Protein AF-A0A7S0ZZG8-F1 (afdb_monomer)

pLDDT: mean 78.18, std 23.71, range [22.33, 98.69]

Radius of gyration: 22.14 Å; Cα contacts (8 Å, |Δi|>4): 553; chains: 1; bounding box: 70×42×64 Å

Solvent-accessible surface area (backbone atoms only — not comparable to full-atom values): 20070 Å² total; per-residue (Å²): 138,86,83,85,79,76,79,73,91,63,86,62,62,87,55,58,57,82,65,86,84,80,86,88,84,88,90,87,83,89,90,81,90,87,85,89,74,88,67,80,84,85,92,72,82,71,70,77,81,80,65,93,84,61,83,67,41,33,93,80,72,37,62,54,62,94,63,94,70,76,79,48,23,15,37,28,42,23,37,81,90,39,49,40,43,72,78,33,48,49,72,99,46,70,78,84,46,54,70,59,52,54,52,50,25,53,54,48,27,71,35,46,71,44,45,26,50,23,46,18,44,58,77,56,60,59,64,53,84,81,67,68,82,63,38,81,78,56,72,94,66,77,78,85,83,76,53,61,88,53,79,63,54,67,36,72,39,39,37,35,74,46,77,48,77,50,74,32,48,50,71,34,71,51,64,54,62,42,21,32,62,57,55,41,72,58,36,48,40,24,39,35,41,34,26,74,37,48,41,89,44,52,45,71,38,29,42,33,37,28,27,63,41,36,44,58,57,43,25,52,53,69,73,70,49,64,94,82,63,58,71,71,57,51,51,41,60,76,59,48,47,46,80,73,50,71,46,81,64,53,52,35,35,39,43,51,43,34,39,68,46,31,29,25,40,38,62,25,35,22,77,38,92,54,74,38,45,36,31,36,43,35,40,35,35,30,38,78,90,60,87,71,78,25,32,76,78,45,76,88,57,83,82,62,54,53,71,68,58,51,51,52,54,49,52,54,52,52,52,50,53,59,52,58,38,70,77,41,91,47,88,70,51,42,62,53,87,128

Foldseek 3Di:
DDDDDDDDLCPAVVFKDFPPDDDDDDDDDDDDDDDDDAFDDDDQPQDPDDDPPDDQFFLLLHGADRDSDEQFFFKWAQAQVQQIAGPFDAAPDDPVPVVVRVVVSVLVSVCQQQVQVLLLVSVQFAFDNPDPVVLVVDDLDDDDRDRDRDHCHRAMFTKHKDKDKDKAFAFGKDKWFFAFEDGRLNQFWKKKKAWQDWDPLKPAFKKWWKAAHTSSRCSNLVVPDDPDDDPVSVVCVQLRIDGSGIGDHHHRIMGMHTRRITIITGMITRNDNGIIMIIMMMMTTHDSVDDDRHSVNDPHCPSNDDPVVVVVVLVVVVVVQVVVCVVPSNVRYGYDRD

Organism: Noctiluca scintillans (NCBI:txid2966)

Mean predicted aligned error: 11.61 Å

Structure (mmCIF, N/CA/C/O backbone):
data_AF-A0A7S0ZZG8-F1
#
_entry.id   AF-A0A7S0ZZG8-F1
#
loop_
_atom_site.group_PDB
_atom_site.id
_atom_site.type_symbol
_atom_site.label_atom_id
_atom_site.label_alt_id
_atom_site.label_comp_id
_atom_site.label_asym_id
_atom_site.label_entity_id
_atom_site.label_seq_id
_atom_site.pdbx_PDB_ins_code
_atom_site.Cartn_x
_atom_site.Cartn_y
_atom_site.Cartn_z
_atom_site.occupancy
_atom_site.B_iso_or_equiv
_atom_site.auth_seq_id
_atom_site.auth_comp_id
_atom_site.auth_asym_id
_atom_site.auth_atom_id
_atom_site.pdbx_PDB_model_num
ATOM 1 N N . GLY A 1 1 ? 39.647 13.820 -16.553 1.00 32.53 1 GLY A N 1
ATOM 2 C CA . GLY A 1 1 ? 39.234 14.983 -15.752 1.00 32.53 1 GLY A CA 1
ATOM 3 C C . GLY A 1 1 ? 37.960 15.548 -16.334 1.00 32.53 1 GLY A C 1
ATOM 4 O O . GLY A 1 1 ? 37.851 15.568 -17.548 1.00 32.53 1 GLY A O 1
ATOM 5 N N . VAL A 1 2 ? 37.073 16.009 -15.447 1.00 26.20 2 VAL A N 1
ATOM 6 C CA . VAL A 1 2 ? 35.834 16.783 -15.678 1.00 26.20 2 VAL A CA 1
ATOM 7 C C . VAL A 1 2 ? 34.570 15.992 -16.082 1.00 26.20 2 VAL A C 1
ATOM 9 O O . VAL A 1 2 ? 34.266 15.816 -17.251 1.00 26.20 2 VAL A O 1
ATOM 12 N N . GLY A 1 3 ? 33.797 15.594 -15.059 1.00 27.00 3 GLY A N 1
ATOM 13 C CA . GLY A 1 3 ? 32.407 16.057 -14.924 1.00 27.00 3 GLY A CA 1
ATOM 14 C C . GLY A 1 3 ? 31.271 15.266 -15.582 1.00 27.00 3 GLY A C 1
ATOM 15 O O . GLY A 1 3 ? 30.550 15.835 -16.388 1.00 27.00 3 GLY A O 1
ATOM 16 N N . CYS A 1 4 ? 31.009 14.026 -15.155 1.00 25.39 4 CYS A N 1
ATOM 17 C CA . CYS A 1 4 ? 29.662 13.449 -15.261 1.00 25.39 4 CYS A CA 1
ATOM 18 C C . CYS A 1 4 ? 28.952 13.661 -13.916 1.00 25.39 4 CYS A C 1
ATOM 20 O O . CYS A 1 4 ? 29.202 12.947 -12.940 1.00 25.39 4 CYS A O 1
ATOM 22 N N . SER A 1 5 ? 28.137 14.711 -13.828 1.00 25.55 5 SER A N 1
ATOM 23 C CA . SER A 1 5 ? 27.285 14.980 -12.674 1.00 25.55 5 SER A CA 1
ATOM 24 C C . SER A 1 5 ? 26.176 13.929 -12.621 1.00 25.55 5 SER A C 1
ATOM 26 O O . SER A 1 5 ? 25.175 14.009 -13.330 1.00 25.55 5 SER A O 1
ATOM 28 N N . ARG A 1 6 ? 26.354 12.922 -11.759 1.00 29.14 6 ARG A N 1
ATOM 29 C CA . ARG A 1 6 ? 25.261 12.047 -11.321 1.00 29.14 6 ARG A CA 1
ATOM 30 C C . ARG A 1 6 ? 24.159 12.937 -10.748 1.00 29.14 6 ARG A C 1
ATOM 32 O O . ARG A 1 6 ? 24.343 13.532 -9.688 1.00 29.14 6 ARG A O 1
ATOM 39 N N . LYS A 1 7 ? 23.042 13.055 -11.467 1.00 30.25 7 LYS A N 1
ATOM 40 C CA . LYS A 1 7 ? 21.828 13.680 -10.942 1.00 30.25 7 LYS A CA 1
ATOM 41 C C . LYS A 1 7 ? 21.375 12.872 -9.715 1.00 30.25 7 LYS A C 1
ATOM 43 O O . LYS A 1 7 ? 21.388 11.644 -9.719 1.00 30.25 7 LYS A O 1
ATOM 48 N N . ASN A 1 8 ? 21.113 13.610 -8.647 1.00 29.38 8 ASN A N 1
ATOM 49 C CA . ASN A 1 8 ? 20.920 13.180 -7.265 1.00 29.38 8 ASN A CA 1
ATOM 50 C C . ASN A 1 8 ? 19.770 12.151 -7.093 1.00 29.38 8 ASN A C 1
ATOM 52 O O . ASN A 1 8 ? 18.755 12.280 -7.772 1.00 29.38 8 ASN A O 1
ATOM 56 N N . PRO A 1 9 ? 19.843 11.201 -6.139 1.00 30.41 9 PRO A N 1
ATOM 57 C CA . PRO A 1 9 ? 18.773 10.240 -5.826 1.00 30.41 9 PRO A CA 1
ATOM 58 C C . PRO A 1 9 ? 17.621 10.814 -4.961 1.00 30.41 9 PRO A C 1
ATOM 60 O O . PRO A 1 9 ? 16.985 10.088 -4.200 1.00 30.41 9 PRO A O 1
ATOM 63 N N . GLU A 1 10 ? 17.316 12.110 -5.060 1.00 29.59 10 GLU A N 1
ATOM 64 C CA . GLU A 1 10 ? 16.379 12.802 -4.149 1.00 29.59 10 GLU A CA 1
ATOM 65 C C . GLU A 1 10 ? 14.912 12.848 -4.614 1.00 29.59 10 GLU A C 1
ATOM 67 O O . GLU A 1 10 ? 14.083 13.478 -3.964 1.00 29.59 10 GLU A O 1
ATOM 72 N N . HIS A 1 11 ? 14.528 12.110 -5.659 1.00 35.97 11 HIS A N 1
ATOM 73 C CA . HIS A 1 11 ? 13.139 12.108 -6.150 1.00 35.97 11 HIS A CA 1
ATOM 74 C C . HIS A 1 11 ? 12.123 11.415 -5.212 1.00 35.97 11 HIS A C 1
ATOM 76 O O . HIS A 1 11 ? 10.929 11.424 -5.487 1.00 35.97 11 HIS A O 1
ATOM 82 N N . PHE A 1 12 ? 12.563 10.828 -4.090 1.00 35.69 12 PHE A N 1
ATOM 83 C CA . PHE A 1 12 ? 11.679 10.184 -3.104 1.00 35.69 12 PHE A CA 1
ATOM 84 C C . PHE A 1 12 ? 11.364 11.041 -1.868 1.00 35.69 12 PHE A C 1
ATOM 86 O O . PHE A 1 12 ? 10.490 10.672 -1.080 1.00 35.69 12 PHE A O 1
ATOM 93 N N . ALA A 1 13 ? 12.047 12.175 -1.679 1.00 32.97 13 ALA A N 1
ATOM 94 C CA . ALA A 1 13 ? 11.822 13.040 -0.520 1.00 32.97 13 ALA A CA 1
ATOM 95 C C . ALA A 1 13 ? 10.467 13.774 -0.578 1.00 32.97 13 ALA A C 1
ATOM 97 O O . ALA A 1 13 ? 9.896 14.069 0.470 1.00 32.97 13 ALA A O 1
ATOM 98 N N . GLU A 1 14 ? 9.901 13.979 -1.772 1.00 31.89 14 GLU A N 1
ATOM 99 C CA . GLU A 1 14 ? 8.588 14.622 -1.961 1.00 31.89 14 GLU A CA 1
ATOM 100 C C . GLU A 1 14 ? 7.395 13.774 -1.469 1.00 31.89 14 GLU A C 1
ATOM 102 O O . GLU A 1 14 ? 6.290 14.290 -1.312 1.00 31.89 14 GLU A O 1
ATOM 107 N N . TYR A 1 15 ? 7.604 12.492 -1.144 1.00 37.00 15 TYR A N 1
ATOM 108 C CA . TYR A 1 15 ? 6.540 11.578 -0.699 1.00 37.00 15 TYR A CA 1
ATOM 109 C C . TYR A 1 15 ? 6.491 11.345 0.815 1.00 37.00 15 TYR A C 1
ATOM 111 O O . TYR A 1 15 ? 5.654 10.578 1.293 1.00 37.00 15 TYR A O 1
ATOM 119 N N . ALA A 1 16 ? 7.389 11.960 1.585 1.00 31.53 16 ALA A N 1
ATOM 120 C CA . ALA A 1 16 ? 7.558 11.660 3.002 1.00 31.53 16 ALA A CA 1
ATOM 121 C C . ALA A 1 16 ? 7.342 12.906 3.873 1.00 31.53 16 ALA A C 1
ATOM 123 O O . ALA A 1 16 ? 8.261 13.689 4.097 1.00 31.53 16 ALA A O 1
ATOM 124 N N . HIS A 1 17 ? 6.143 13.043 4.448 1.00 32.94 17 HIS A N 1
ATOM 125 C CA . HIS A 1 17 ? 5.848 14.080 5.442 1.00 32.94 17 HIS A CA 1
ATOM 126 C C . HIS A 1 17 ? 5.834 13.534 6.886 1.00 32.94 17 HIS A C 1
ATOM 128 O O . HIS A 1 17 ? 5.338 12.427 7.124 1.00 32.94 17 HIS A O 1
ATOM 134 N N . PRO A 1 18 ? 6.353 14.291 7.875 1.00 28.11 18 PRO A N 1
ATOM 135 C CA . PRO A 1 18 ? 6.286 13.923 9.287 1.00 28.11 18 PRO A CA 1
ATOM 136 C C . PRO A 1 18 ? 4.915 14.250 9.907 1.00 28.11 18 PRO A C 1
ATOM 138 O O . PRO A 1 18 ? 4.484 15.402 9.926 1.00 28.11 18 PRO A O 1
ATOM 141 N N . LEU A 1 19 ? 4.249 13.245 10.487 1.00 32.78 19 LEU A N 1
ATOM 142 C CA . LEU A 1 19 ? 3.018 13.411 11.271 1.00 32.78 19 LEU A CA 1
ATOM 143 C C . LEU A 1 19 ? 3.331 13.823 12.719 1.00 32.78 19 LEU A C 1
ATOM 145 O O . LEU A 1 19 ? 3.296 13.008 13.639 1.00 32.78 19 LEU A O 1
ATOM 149 N N . ALA A 1 20 ? 3.624 15.101 12.948 1.00 28.00 20 ALA A N 1
ATOM 150 C CA . ALA A 1 20 ? 3.728 15.657 14.295 1.00 28.00 20 ALA A CA 1
ATOM 151 C C . ALA A 1 20 ? 2.476 16.485 14.615 1.00 28.00 20 ALA A C 1
ATOM 153 O O . ALA A 1 20 ? 2.465 17.679 14.329 1.00 28.00 20 ALA A O 1
ATOM 154 N N . LYS A 1 21 ? 1.431 15.840 15.168 1.00 28.77 21 LYS A N 1
ATOM 155 C CA . LYS A 1 21 ? 0.367 16.413 16.038 1.00 28.77 21 LYS A CA 1
ATOM 156 C C . LYS A 1 21 ? -0.820 15.442 16.176 1.00 28.77 21 LYS A C 1
ATOM 158 O O . LYS A 1 21 ? -1.868 15.659 15.585 1.00 28.77 21 LYS A O 1
ATOM 163 N N . LEU A 1 22 ? -0.703 14.408 17.008 1.00 31.08 22 LEU A N 1
ATOM 164 C CA . LEU A 1 22 ? -1.885 13.723 17.551 1.00 31.08 22 LEU A CA 1
ATOM 165 C C . LEU A 1 22 ? -1.672 13.476 19.048 1.00 31.08 22 LEU A C 1
ATOM 167 O O . LEU A 1 22 ? -0.791 12.723 19.455 1.00 31.08 22 LEU A O 1
ATOM 171 N N . ARG A 1 23 ? -2.448 14.200 19.864 1.00 28.59 23 ARG A N 1
ATOM 172 C CA . ARG A 1 23 ? -2.508 14.054 21.323 1.00 28.59 23 ARG A CA 1
ATOM 173 C C . ARG A 1 23 ? -3.280 12.780 21.673 1.00 28.59 23 ARG A C 1
ATOM 175 O O . ARG A 1 23 ? -4.321 12.494 21.093 1.00 28.59 23 ARG A O 1
ATOM 182 N N . THR A 1 24 ? -2.745 12.047 22.639 1.00 30.09 24 THR A N 1
ATOM 183 C CA . THR A 1 24 ? -3.269 10.816 23.241 1.00 30.09 24 THR A CA 1
ATOM 184 C C . THR A 1 24 ? -4.595 11.032 23.974 1.00 30.09 24 THR A C 1
ATOM 186 O O . THR A 1 24 ? -4.723 12.021 24.696 1.00 30.09 24 THR A O 1
ATOM 189 N N . LEU A 1 25 ? -5.520 10.068 23.892 1.00 26.50 25 LEU A N 1
ATOM 190 C CA . LEU A 1 25 ? -6.669 9.959 24.802 1.00 26.50 25 LEU A CA 1
ATOM 191 C C . LEU A 1 25 ? -6.866 8.512 25.309 1.00 26.50 25 LEU A C 1
ATOM 193 O O . LEU A 1 25 ? -6.406 7.578 24.647 1.00 26.50 25 LEU A O 1
ATOM 197 N N . PRO A 1 26 ? -7.467 8.337 26.507 1.00 24.92 26 PRO A N 1
ATOM 198 C CA . PRO A 1 26 ? -7.265 7.176 27.373 1.00 24.92 26 PRO A CA 1
ATOM 199 C C . PRO A 1 26 ? -8.359 6.097 27.273 1.00 24.92 26 PRO A C 1
ATOM 201 O O . PRO A 1 26 ? -9.407 6.291 26.666 1.00 24.92 26 PRO A O 1
ATOM 204 N N . ALA A 1 27 ? -8.060 4.945 27.881 1.00 27.77 27 ALA A N 1
ATOM 205 C CA . ALA A 1 27 ? -8.776 3.673 27.798 1.00 27.77 27 ALA A CA 1
ATOM 206 C C . ALA A 1 27 ? -9.866 3.456 28.874 1.00 27.77 27 ALA A C 1
ATOM 208 O O . ALA A 1 27 ? -9.784 4.007 29.969 1.00 27.77 27 ALA A O 1
ATOM 209 N N . GLY A 1 28 ? -10.802 2.543 28.571 1.00 24.67 28 GLY A N 1
ATOM 210 C CA . GLY A 1 28 ? -11.802 1.938 29.477 1.00 24.67 28 GLY A CA 1
ATOM 211 C C . GLY A 1 28 ? -13.219 2.079 28.902 1.00 24.67 28 GLY A C 1
ATOM 212 O O . GLY A 1 28 ? -13.536 3.133 28.375 1.00 24.67 28 GLY A O 1
ATOM 213 N N . HIS A 1 29 ? -14.140 1.111 28.906 1.00 24.34 29 HIS A N 1
ATOM 214 C CA . HIS A 1 29 ? -14.311 -0.149 29.642 1.00 24.34 29 HIS A CA 1
ATOM 215 C C . HIS A 1 29 ? -15.327 -1.055 28.867 1.00 24.34 29 HIS A C 1
ATOM 217 O O . HIS A 1 29 ? -15.890 -0.601 27.871 1.00 24.34 29 HIS A O 1
ATOM 223 N N . PRO A 1 30 ? -15.547 -2.330 29.263 1.00 29.73 30 PRO A N 1
ATOM 224 C CA . PRO A 1 30 ? -16.221 -3.369 28.470 1.00 29.73 30 PRO A CA 1
ATOM 225 C C . PRO A 1 30 ? -17.733 -3.412 28.722 1.00 29.73 30 PRO A C 1
ATOM 227 O O . PRO A 1 30 ? -18.153 -2.958 29.774 1.00 29.73 30 PRO A O 1
ATOM 230 N N . HIS A 1 31 ? -18.524 -4.040 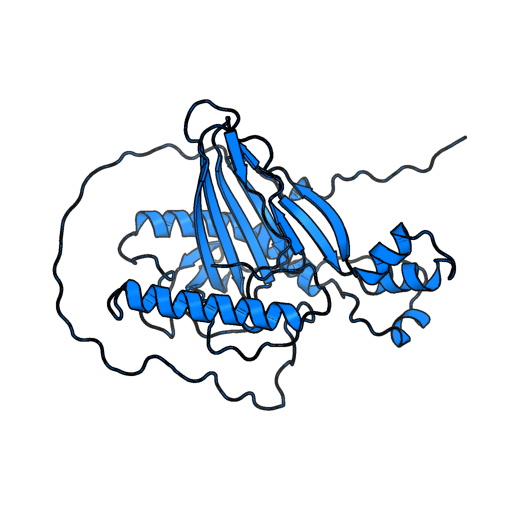27.840 1.00 24.98 31 HIS A N 1
ATOM 231 C CA . HIS A 1 31 ? -19.662 -4.899 28.222 1.00 24.98 31 HIS A CA 1
ATOM 232 C C . HIS A 1 31 ? -20.195 -5.723 27.029 1.00 24.98 31 HIS A C 1
ATOM 234 O O . HIS A 1 31 ? -19.705 -5.614 25.912 1.00 24.98 31 HIS A O 1
ATOM 240 N N . ARG A 1 32 ? -21.097 -6.660 27.337 1.00 22.33 32 ARG A N 1
ATOM 241 C CA . ARG A 1 32 ? -21.169 -8.070 26.915 1.00 22.33 32 ARG A CA 1
ATOM 242 C C . ARG A 1 32 ? -22.506 -8.359 26.199 1.00 22.33 32 ARG A C 1
ATOM 244 O O . ARG A 1 32 ? -23.513 -7.876 26.688 1.00 22.33 32 ARG A O 1
ATOM 251 N N . VAL A 1 33 ? -22.448 -9.238 25.183 1.00 27.30 33 VAL A N 1
ATOM 252 C CA . VAL A 1 33 ? -23.431 -10.218 24.617 1.00 27.30 33 VAL A CA 1
ATOM 253 C C . VAL A 1 33 ? -24.885 -9.808 24.304 1.00 27.30 33 VAL A C 1
ATOM 255 O O . VAL A 1 33 ? -25.558 -9.236 25.142 1.00 27.30 33 VAL A O 1
ATOM 258 N N . GLU A 1 34 ? -25.435 -10.291 23.180 1.00 23.20 34 GLU A N 1
ATOM 259 C CA . GLU A 1 34 ? -26.294 -11.499 23.122 1.00 23.20 34 GLU A CA 1
ATOM 260 C C . GLU A 1 34 ? -26.509 -11.975 21.674 1.00 23.20 34 GLU A C 1
ATOM 262 O O . GLU A 1 34 ? -26.507 -11.189 20.731 1.00 23.20 34 GLU A O 1
ATOM 267 N N . ALA A 1 35 ? -26.579 -13.298 21.509 1.00 24.98 35 ALA A N 1
ATOM 268 C CA . ALA A 1 35 ? -26.598 -14.018 20.243 1.00 24.98 35 ALA A CA 1
ATOM 269 C C . ALA A 1 35 ? -28.016 -14.497 19.915 1.00 24.98 35 ALA A C 1
ATOM 271 O O . ALA A 1 35 ? -28.712 -14.989 20.800 1.00 24.98 35 ALA A O 1
ATOM 272 N N . GLY A 1 36 ? -28.402 -14.446 18.639 1.00 27.50 36 GLY A N 1
ATOM 273 C CA . GLY A 1 36 ? -29.600 -15.138 18.171 1.00 27.50 36 GLY A CA 1
ATOM 274 C C . GLY A 1 36 ? -30.132 -14.629 16.838 1.00 27.50 36 GLY A C 1
ATOM 275 O O . GLY A 1 36 ? -31.023 -13.792 16.823 1.00 27.50 36 GLY A O 1
ATOM 276 N N . ALA A 1 37 ? -29.620 -15.169 15.732 1.00 25.16 37 ALA A N 1
ATOM 277 C CA . ALA A 1 37 ? -30.376 -15.347 14.490 1.00 25.16 37 ALA A CA 1
ATOM 278 C C . ALA A 1 37 ? -29.610 -16.320 13.580 1.00 25.16 37 ALA A C 1
ATOM 280 O O . ALA A 1 37 ? -28.428 -16.120 13.306 1.00 25.16 37 ALA A O 1
ATOM 281 N N . GLU A 1 38 ? -30.269 -17.401 13.164 1.00 24.27 38 GLU A N 1
ATOM 282 C CA . GLU A 1 38 ? -29.721 -18.412 12.257 1.00 24.27 38 GLU A CA 1
ATOM 283 C C . GLU A 1 38 ? -29.381 -17.814 10.882 1.00 24.27 38 GLU A C 1
ATOM 285 O O . GLU A 1 38 ? -30.145 -17.034 10.315 1.00 24.27 38 GLU A O 1
ATOM 290 N N . ALA A 1 39 ? -28.223 -18.199 10.340 1.00 24.80 39 ALA A N 1
ATOM 291 C CA . ALA A 1 39 ? -27.733 -17.742 9.044 1.00 24.80 39 ALA A CA 1
ATOM 292 C C . ALA A 1 39 ? -28.457 -18.454 7.877 1.00 24.80 39 ALA A C 1
ATOM 294 O O . ALA A 1 39 ? -28.514 -19.690 7.868 1.00 24.80 39 ALA A O 1
ATOM 295 N N . PRO A 1 40 ? -28.944 -17.724 6.854 1.00 29.08 40 PRO A N 1
ATOM 296 C CA . PRO A 1 40 ? -29.418 -18.337 5.623 1.00 29.08 40 PRO A CA 1
ATOM 297 C C . PRO A 1 40 ? -28.251 -18.952 4.841 1.00 29.08 40 PRO A C 1
ATOM 299 O O . PRO A 1 40 ? -27.145 -18.410 4.778 1.00 29.08 40 PRO A O 1
ATOM 302 N N . LYS A 1 41 ? -28.516 -20.125 4.264 1.00 32.38 41 LYS A N 1
ATOM 303 C CA . LYS A 1 41 ? -27.601 -20.877 3.404 1.00 32.38 41 LYS A CA 1
ATOM 304 C C . LYS A 1 41 ? -27.370 -20.119 2.087 1.00 32.38 41 LYS A C 1
ATOM 306 O O . LYS A 1 41 ? -28.299 -19.514 1.574 1.00 32.38 41 LYS A O 1
ATOM 311 N N . GLU A 1 42 ? -26.149 -20.263 1.560 1.00 34.78 42 GLU A N 1
ATOM 312 C CA . GLU A 1 42 ? -25.668 -19.836 0.228 1.00 34.78 42 GLU A CA 1
ATOM 313 C C . GLU A 1 42 ? -25.131 -18.393 0.113 1.00 34.78 42 GLU A C 1
ATOM 315 O O . GLU A 1 42 ? -25.753 -17.503 -0.448 1.00 34.78 42 GLU A O 1
ATOM 320 N N . PHE A 1 43 ? -23.887 -18.192 0.573 1.00 35.88 43 PHE A N 1
ATOM 321 C CA . PHE A 1 43 ? -23.021 -17.065 0.183 1.00 35.88 43 PHE A CA 1
ATOM 322 C C . PHE A 1 43 ? -21.842 -17.573 -0.650 1.00 35.88 43 PHE A C 1
ATOM 324 O O . PHE A 1 43 ? -20.695 -17.555 -0.213 1.00 35.88 43 PHE A O 1
ATOM 331 N N . LEU A 1 44 ? -22.126 -18.086 -1.840 1.00 32.19 44 LEU A N 1
ATOM 332 C CA . LEU A 1 44 ? -21.130 -18.220 -2.900 1.00 32.19 44 LEU A CA 1
ATOM 333 C C . LEU A 1 44 ? -21.831 -17.808 -4.190 1.00 32.19 44 LEU A C 1
ATOM 335 O O . LEU A 1 44 ? -22.263 -18.650 -4.970 1.00 32.19 44 LEU A O 1
ATOM 339 N N . ALA A 1 45 ? -22.012 -16.498 -4.372 1.00 32.78 45 ALA A N 1
ATOM 340 C CA . ALA A 1 45 ? -22.308 -15.980 -5.696 1.00 32.78 45 ALA A CA 1
ATOM 341 C C . ALA A 1 45 ? -21.106 -16.344 -6.574 1.00 32.78 45 ALA A C 1
ATOM 343 O O . ALA A 1 45 ? -19.985 -15.913 -6.303 1.00 32.78 45 ALA A O 1
ATOM 344 N N . ALA A 1 46 ? -21.332 -17.216 -7.556 1.00 32.75 46 ALA A N 1
ATOM 345 C CA . ALA A 1 46 ? -20.346 -17.497 -8.582 1.00 32.75 46 ALA A CA 1
ATOM 346 C C . ALA A 1 46 ? -19.922 -16.168 -9.223 1.00 32.75 46 ALA A C 1
ATOM 348 O O . ALA A 1 46 ? -20.772 -15.311 -9.483 1.00 32.75 46 ALA A O 1
ATOM 349 N N . ALA A 1 47 ? -18.616 -15.997 -9.443 1.00 37.47 47 ALA A N 1
ATOM 350 C CA . ALA A 1 47 ? -18.109 -14.889 -10.240 1.00 37.47 47 ALA A CA 1
ATOM 351 C C . ALA A 1 47 ? -18.875 -14.870 -11.578 1.00 37.47 47 ALA A C 1
ATOM 353 O O . ALA A 1 47 ? -19.080 -15.944 -12.155 1.00 37.47 47 ALA A O 1
ATOM 354 N N . PRO A 1 48 ? -19.356 -13.706 -12.050 1.00 36.38 48 PRO A N 1
ATOM 355 C CA . PRO A 1 48 ? -20.071 -13.646 -13.315 1.00 36.38 48 PRO A CA 1
ATOM 356 C C . PRO A 1 48 ? -19.177 -14.206 -14.427 1.00 36.38 48 PRO A C 1
ATOM 358 O O . PRO A 1 48 ? -17.999 -13.857 -14.512 1.00 36.38 48 PRO A O 1
ATOM 361 N N . GLU A 1 49 ? -19.732 -15.099 -15.251 1.00 35.34 49 GLU A N 1
ATOM 362 C CA . GLU A 1 49 ? -19.048 -15.619 -16.435 1.00 35.34 49 GLU A CA 1
ATOM 363 C C . GLU A 1 49 ? -18.585 -14.440 -17.299 1.00 35.34 49 GLU A C 1
ATOM 365 O O . GLU A 1 49 ? -19.382 -13.579 -17.683 1.00 35.34 49 GLU A O 1
ATOM 370 N N . SER A 1 50 ? -17.278 -14.381 -17.566 1.00 39.94 50 SER A N 1
ATOM 371 C CA . SER A 1 50 ? -16.664 -13.320 -18.355 1.00 39.94 50 SER A CA 1
ATOM 372 C C . SER A 1 50 ? -17.241 -13.337 -19.769 1.00 39.94 50 SER A C 1
ATOM 374 O O . SER A 1 50 ? -16.972 -14.256 -20.547 1.00 39.94 50 SER A O 1
ATOM 376 N N . THR A 1 51 ? -18.012 -12.315 -20.127 1.00 41.03 51 THR A N 1
ATOM 377 C CA . THR A 1 51 ? -18.317 -12.036 -21.529 1.00 41.03 51 THR A CA 1
ATOM 378 C C . THR A 1 51 ? -17.013 -11.665 -22.243 1.00 41.03 51 THR A C 1
ATOM 380 O O . THR A 1 51 ? -16.169 -10.947 -21.708 1.00 41.03 51 THR A O 1
ATOM 383 N N . SER A 1 52 ? -16.810 -12.196 -23.448 1.00 50.59 52 SER A N 1
ATOM 384 C CA . SER A 1 52 ? -15.529 -12.214 -24.173 1.00 50.59 52 SER A CA 1
ATOM 385 C C . SER A 1 52 ? -14.977 -10.854 -24.638 1.00 50.59 52 SER A C 1
ATOM 387 O O . SER A 1 52 ? -13.937 -10.840 -25.294 1.00 50.59 52 SER A O 1
ATOM 389 N N . ASP A 1 53 ? -15.630 -9.737 -24.300 1.00 57.19 53 ASP A N 1
ATOM 390 C CA . ASP A 1 53 ? -15.305 -8.381 -24.783 1.00 57.19 53 ASP A CA 1
ATOM 391 C C . ASP A 1 53 ? -14.755 -7.437 -23.692 1.00 57.19 53 ASP A C 1
ATOM 393 O O . ASP A 1 53 ? -14.516 -6.256 -23.949 1.00 57.19 53 ASP A O 1
ATOM 397 N N . GLY A 1 54 ? -14.543 -7.928 -22.466 1.00 61.25 54 GLY A N 1
ATOM 398 C CA . GLY A 1 54 ? -13.909 -7.153 -21.393 1.00 61.25 54 GLY A CA 1
ATOM 399 C C . GLY A 1 54 ? -12.379 -7.054 -21.527 1.00 61.25 54 GLY A C 1
ATOM 400 O O . GLY A 1 54 ? -11.761 -7.888 -22.199 1.00 61.25 54 GLY A O 1
ATOM 401 N N . PRO A 1 55 ? -11.733 -6.066 -20.871 1.00 71.44 55 PRO A N 1
ATOM 402 C CA . PRO A 1 55 ? -10.277 -6.037 -20.757 1.00 71.44 55 PRO A CA 1
ATOM 403 C C . PRO A 1 55 ? -9.773 -7.360 -20.167 1.00 71.44 55 PRO A C 1
ATOM 405 O O . PRO A 1 55 ? -10.366 -7.903 -19.240 1.00 71.44 55 PRO A O 1
ATOM 408 N N . LYS A 1 56 ? -8.690 -7.902 -20.734 1.00 85.38 56 LYS A N 1
ATOM 409 C CA . LYS A 1 56 ? -8.124 -9.209 -20.341 1.00 85.38 56 LYS A CA 1
ATOM 410 C C . LYS A 1 56 ? -7.069 -9.111 -19.238 1.00 85.38 56 LYS A C 1
ATOM 412 O O . LYS A 1 56 ? -6.582 -10.133 -18.761 1.00 85.38 56 LYS A O 1
ATOM 417 N N . ALA A 1 57 ? -6.699 -7.892 -18.872 1.00 87.88 57 ALA A N 1
ATOM 418 C CA . ALA A 1 57 ? -5.668 -7.586 -17.903 1.00 87.88 57 ALA A CA 1
ATOM 419 C C . ALA A 1 57 ? -6.047 -6.333 -17.114 1.00 87.88 57 ALA A C 1
ATOM 421 O O . ALA A 1 57 ? -6.835 -5.508 -17.586 1.00 87.88 57 ALA A O 1
ATOM 422 N N . ASP A 1 58 ? -5.459 -6.183 -15.933 1.00 89.88 58 ASP A N 1
ATOM 423 C CA . ASP A 1 58 ? -5.551 -4.947 -15.175 1.00 89.88 58 ASP A CA 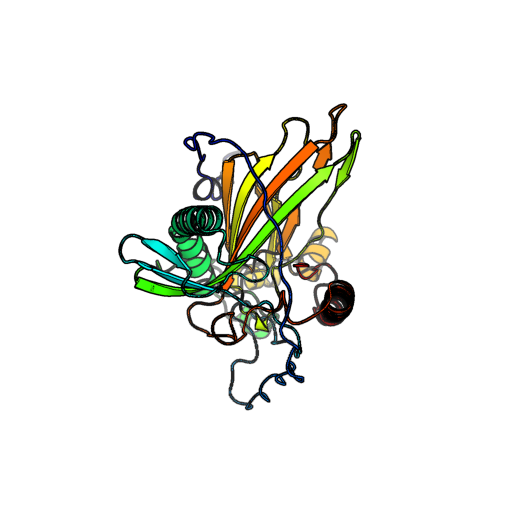1
ATOM 424 C C . ASP A 1 58 ? -4.665 -3.838 -15.769 1.00 89.88 58 ASP A C 1
ATOM 426 O O . ASP A 1 58 ? -3.920 -4.033 -16.733 1.00 89.88 58 ASP A O 1
ATOM 430 N N . MET A 1 59 ? -4.721 -2.650 -15.165 1.00 89.25 59 MET A N 1
ATOM 431 C CA . MET A 1 59 ? -3.984 -1.482 -15.656 1.00 89.25 59 MET A CA 1
ATOM 432 C C . MET A 1 59 ? -2.453 -1.645 -15.681 1.00 89.25 59 MET A C 1
ATOM 434 O O . MET A 1 59 ? -1.772 -0.839 -16.304 1.00 89.25 59 MET A O 1
ATOM 438 N N . TRP A 1 60 ? -1.903 -2.613 -14.943 1.00 89.19 60 TRP A N 1
ATOM 439 C CA . TRP A 1 60 ? -0.465 -2.861 -14.854 1.00 89.19 60 TRP A CA 1
ATOM 440 C C . TRP A 1 60 ? -0.030 -3.968 -15.823 1.00 89.19 60 TRP A C 1
ATOM 442 O O . TRP A 1 60 ? 1.072 -4.495 -15.684 1.00 89.19 60 TRP A O 1
ATOM 452 N N . GLY A 1 61 ? -0.897 -4.344 -16.772 1.00 85.44 61 GLY A N 1
ATOM 453 C CA . GLY A 1 61 ? -0.638 -5.391 -17.761 1.00 85.44 61 GLY A CA 1
ATOM 454 C C . GLY A 1 61 ? -0.771 -6.807 -17.200 1.00 85.44 61 GLY A C 1
ATOM 455 O O . GLY A 1 61 ? -0.294 -7.763 -17.807 1.00 85.44 61 GLY A O 1
ATOM 456 N N . ARG A 1 62 ? -1.395 -6.963 -16.028 1.00 85.75 62 ARG A N 1
ATOM 457 C CA . ARG A 1 62 ? -1.501 -8.241 -15.318 1.00 85.75 62 ARG A CA 1
ATOM 458 C C . ARG A 1 62 ? -2.730 -9.004 -15.803 1.00 85.75 62 ARG A C 1
ATOM 460 O O . ARG A 1 62 ? -3.825 -8.480 -15.609 1.00 85.75 62 ARG A O 1
ATOM 467 N N . PRO A 1 63 ? -2.599 -10.199 -16.411 1.00 86.94 63 PRO A N 1
ATOM 468 C CA . PRO A 1 63 ? -3.755 -10.954 -16.883 1.00 86.94 63 PRO A CA 1
ATOM 469 C C . PRO A 1 63 ? -4.731 -11.241 -15.746 1.00 86.94 63 PRO A C 1
ATOM 471 O O . PRO A 1 63 ? -4.296 -11.635 -14.663 1.00 86.94 63 PRO A O 1
ATOM 474 N N . TYR A 1 64 ? -6.029 -11.074 -16.004 1.00 86.62 64 TYR A N 1
ATOM 475 C CA . TYR A 1 64 ? -7.042 -11.338 -14.990 1.00 86.62 64 TYR A CA 1
ATOM 476 C C . TYR A 1 64 ? -7.043 -12.808 -14.569 1.00 86.62 64 TYR A C 1
ATOM 478 O O . TYR A 1 64 ? -7.215 -13.705 -15.396 1.00 86.62 64 TYR A O 1
ATOM 486 N N . GLU A 1 65 ? -6.863 -13.056 -13.271 1.00 81.88 65 GLU A N 1
ATOM 487 C CA . GLU A 1 65 ? -6.961 -14.401 -12.717 1.00 81.88 65 GLU A CA 1
ATOM 488 C C . GLU A 1 65 ? -8.425 -14.826 -12.547 1.00 81.88 65 GLU A C 1
ATOM 490 O O . GLU A 1 65 ? -9.283 -14.050 -12.122 1.00 81.88 65 GLU A O 1
ATOM 495 N N . SER A 1 66 ? -8.716 -16.099 -12.816 1.00 77.31 66 SER A N 1
ATOM 496 C CA . SER A 1 66 ? -9.996 -16.701 -12.446 1.00 77.31 66 SER A CA 1
ATOM 497 C C . SER A 1 66 ? -9.956 -17.100 -10.968 1.00 77.31 66 SER A C 1
ATOM 499 O O . SER A 1 66 ? -9.385 -18.140 -10.639 1.00 77.31 66 SER A O 1
ATOM 501 N N . SER A 1 67 ? -10.559 -16.299 -10.088 1.00 79.50 67 SER A N 1
ATOM 502 C CA . SER A 1 67 ? -10.661 -16.604 -8.657 1.00 79.50 67 SER A CA 1
ATOM 503 C C . SER A 1 67 ? -12.090 -16.491 -8.147 1.00 79.50 67 SER A C 1
ATOM 505 O O . SER A 1 67 ? -12.837 -15.591 -8.525 1.00 79.50 67 SER A O 1
ATOM 507 N N . VAL A 1 68 ? -12.463 -17.393 -7.237 1.00 80.56 68 VAL A N 1
ATOM 508 C CA . VAL A 1 68 ? -13.734 -17.303 -6.492 1.00 80.56 68 VAL A CA 1
ATOM 509 C C . VAL A 1 68 ? -13.609 -16.461 -5.218 1.00 80.56 68 VAL A C 1
ATOM 511 O O . VAL A 1 68 ? -14.589 -16.279 -4.496 1.00 80.56 68 VAL A O 1
ATOM 514 N N . TYR A 1 69 ? -12.409 -15.963 -4.915 1.00 82.94 69 TYR A N 1
ATOM 515 C CA . TYR A 1 69 ? -12.130 -15.143 -3.745 1.00 82.94 69 TYR A CA 1
ATOM 516 C C . TYR A 1 69 ? -11.743 -13.727 -4.158 1.00 82.94 69 TYR A C 1
ATOM 518 O O . TYR A 1 69 ? -10.992 -13.517 -5.104 1.00 82.94 69 TYR A O 1
ATOM 526 N N . GLN A 1 70 ? -12.199 -12.738 -3.396 1.00 86.19 70 GLN A N 1
ATOM 527 C CA . GLN A 1 70 ? -11.875 -11.338 -3.637 1.00 86.19 70 GLN A CA 1
ATOM 528 C C . GLN A 1 70 ? -11.851 -10.586 -2.311 1.00 86.19 70 GLN A C 1
ATOM 530 O O . GLN A 1 70 ? -12.705 -10.807 -1.446 1.00 86.19 70 GLN A O 1
ATOM 535 N N . TRP A 1 71 ? -10.895 -9.681 -2.135 1.00 89.69 71 TRP A N 1
ATOM 536 C CA . TRP A 1 71 ? -10.998 -8.680 -1.082 1.00 89.69 71 TRP A CA 1
ATOM 537 C C . TRP A 1 71 ? -12.125 -7.702 -1.393 1.00 89.69 71 TRP A C 1
ATOM 539 O O . TRP A 1 71 ? -12.192 -7.130 -2.475 1.00 89.69 71 TRP A O 1
ATOM 549 N N . LEU A 1 72 ? -13.009 -7.504 -0.420 1.00 92.69 72 LEU A N 1
ATOM 550 C CA . LEU A 1 72 ? -14.140 -6.596 -0.551 1.00 92.69 72 LEU A CA 1
ATOM 551 C C . LEU A 1 72 ? -13.697 -5.179 -0.161 1.00 92.69 72 LEU A C 1
ATOM 553 O O . LEU A 1 72 ? -13.443 -4.947 1.029 1.00 92.69 72 LEU A O 1
ATOM 557 N N . PRO A 1 73 ? -13.578 -4.236 -1.115 1.00 97.25 73 PRO A N 1
ATOM 558 C CA . PRO A 1 73 ? -13.336 -2.844 -0.778 1.00 97.25 73 PRO A CA 1
ATOM 559 C C . PRO A 1 73 ? -14.531 -2.249 -0.034 1.00 97.25 73 PRO A C 1
ATOM 561 O O . PRO A 1 73 ? -15.674 -2.667 -0.220 1.00 97.25 73 PRO A O 1
ATOM 564 N N . ALA A 1 74 ? -14.256 -1.240 0.784 1.00 97.81 74 ALA A N 1
ATOM 565 C CA . ALA A 1 74 ? -15.273 -0.343 1.299 1.00 97.81 74 ALA A CA 1
ATOM 566 C C . ALA A 1 74 ? -15.507 0.813 0.322 1.00 97.81 74 ALA A C 1
ATOM 568 O O . ALA A 1 74 ? -14.576 1.294 -0.326 1.00 97.81 74 ALA A O 1
ATOM 569 N N . GLU A 1 75 ? -16.752 1.264 0.249 1.00 98.31 75 GLU A N 1
ATOM 570 C CA . GLU A 1 75 ? -17.164 2.443 -0.498 1.00 98.31 75 GLU A CA 1
ATOM 571 C C . GLU A 1 75 ? -16.778 3.702 0.267 1.00 98.31 75 GLU A C 1
ATOM 573 O O . GLU A 1 75 ? -17.031 3.814 1.472 1.00 98.31 75 GLU A O 1
ATOM 578 N N . VAL A 1 76 ? -16.154 4.643 -0.435 1.00 98.50 76 VAL A N 1
ATOM 579 C CA . VAL A 1 76 ? -15.669 5.896 0.136 1.00 98.50 76 VAL A CA 1
ATOM 580 C C . VAL A 1 76 ? -16.074 7.066 -0.740 1.00 98.50 76 VAL A C 1
ATOM 582 O O . VAL A 1 76 ? -15.675 7.145 -1.899 1.00 98.50 76 VAL A O 1
ATOM 585 N N . THR A 1 77 ? -16.755 8.046 -0.165 1.00 98.50 77 THR A N 1
ATOM 586 C CA . THR A 1 77 ? -16.951 9.346 -0.805 1.00 98.50 77 THR A CA 1
ATOM 587 C C . THR A 1 77 ? -15.815 10.290 -0.420 1.00 98.50 77 THR A C 1
ATOM 589 O O . THR A 1 77 ? -15.564 10.531 0.764 1.00 98.50 77 THR A O 1
ATOM 592 N N . VAL A 1 78 ? -15.138 10.862 -1.421 1.00 98.38 78 VAL A N 1
ATOM 593 C CA . VAL A 1 78 ? -14.183 11.963 -1.234 1.00 98.38 78 VAL A CA 1
ATOM 594 C C . VAL A 1 78 ? -14.910 13.278 -1.483 1.00 98.38 78 VAL A C 1
ATOM 596 O O . VAL A 1 78 ? -15.311 13.581 -2.606 1.00 98.38 78 VAL A O 1
ATOM 599 N N . LEU A 1 79 ? -15.074 14.083 -0.440 1.00 97.81 79 LEU A N 1
ATOM 600 C CA . LEU A 1 79 ? -15.732 15.382 -0.515 1.00 97.81 79 LEU A CA 1
ATOM 601 C C . LEU A 1 79 ? -14.886 16.394 -1.308 1.00 97.81 79 LEU A C 1
ATOM 603 O O . LEU A 1 79 ? -13.701 16.190 -1.585 1.00 97.81 79 LEU A O 1
ATOM 607 N N . SER A 1 80 ? -15.490 17.521 -1.689 1.00 95.44 80 SER A N 1
ATOM 608 C CA . SER A 1 80 ? -14.809 18.579 -2.454 1.00 95.44 80 SER A CA 1
ATOM 609 C C . SER A 1 80 ? -13.598 19.168 -1.717 1.00 95.44 80 SER A C 1
ATOM 611 O O . SER A 1 80 ? -12.608 19.563 -2.338 1.00 95.44 80 SER A O 1
ATOM 613 N N . ASP A 1 81 ? -13.643 19.189 -0.383 1.00 95.50 81 ASP A N 1
ATOM 614 C CA . ASP A 1 81 ? -12.542 19.622 0.482 1.00 95.50 81 ASP A CA 1
ATOM 615 C C . ASP A 1 81 ? -11.441 18.555 0.659 1.00 95.50 81 ASP A C 1
ATOM 617 O O . ASP A 1 81 ? -10.365 18.868 1.178 1.00 95.50 81 ASP A O 1
ATOM 621 N N . GLY A 1 82 ? -11.622 17.357 0.089 1.00 95.19 82 GLY A N 1
ATOM 622 C CA . GLY A 1 82 ? -10.671 16.244 0.116 1.00 95.19 82 GLY A CA 1
ATOM 623 C C . GLY A 1 82 ? -10.806 15.346 1.342 1.00 95.19 82 GLY A C 1
ATOM 624 O O . GLY A 1 82 ? -10.057 14.377 1.464 1.00 95.19 82 GLY A O 1
ATOM 625 N N . SER A 1 83 ? -11.748 15.642 2.240 1.00 97.69 83 SER A N 1
ATOM 626 C CA . SER A 1 83 ? -12.075 14.744 3.340 1.00 97.69 83 SER A CA 1
ATOM 627 C C . SER A 1 83 ? -12.814 13.503 2.831 1.00 97.69 83 SER A C 1
ATOM 629 O O . SER A 1 83 ? -13.575 13.556 1.867 1.00 97.69 83 SER A O 1
ATOM 631 N N . CYS A 1 84 ? -12.551 12.362 3.458 1.00 98.38 84 CYS A N 1
ATOM 632 C CA . CYS A 1 84 ? -13.100 11.063 3.081 1.00 98.38 84 CYS A CA 1
ATOM 633 C C . CYS A 1 84 ? -14.166 10.608 4.077 1.00 98.38 84 CYS A C 1
ATOM 635 O O . CYS A 1 84 ? -14.030 10.838 5.281 1.00 98.38 84 CYS A O 1
ATOM 637 N N . LYS A 1 85 ? -15.188 9.911 3.577 1.00 98.00 85 LYS A N 1
ATOM 638 C CA . LYS A 1 85 ? -16.225 9.254 4.377 1.00 98.00 85 LYS A CA 1
ATOM 639 C C . LYS A 1 85 ? -16.464 7.838 3.889 1.00 98.00 85 LYS A C 1
ATOM 641 O O . LYS A 1 85 ? -16.635 7.643 2.693 1.00 98.00 85 LYS A O 1
ATOM 646 N N . PHE A 1 86 ? -16.462 6.870 4.805 1.00 97.88 86 PHE A N 1
ATOM 647 C CA . PHE A 1 86 ? -16.839 5.495 4.469 1.00 97.88 86 PHE A CA 1
ATOM 648 C C . PHE A 1 86 ? -18.366 5.383 4.398 1.00 97.88 86 PHE A C 1
ATOM 650 O O . PHE A 1 86 ? -19.060 5.596 5.396 1.00 97.88 86 PHE A O 1
ATOM 657 N N . ASP A 1 87 ? -18.882 5.023 3.227 1.00 96.75 87 ASP A N 1
ATOM 658 C CA . ASP A 1 87 ? -20.318 4.879 2.971 1.00 96.75 87 ASP A CA 1
ATOM 659 C C . ASP A 1 87 ? -20.820 3.474 3.352 1.00 96.75 87 ASP A C 1
ATOM 661 O O . ASP A 1 87 ? -21.931 3.301 3.873 1.00 96.75 87 ASP A O 1
ATOM 665 N N . SER A 1 88 ? -19.962 2.465 3.182 1.00 95.44 88 SER A N 1
ATOM 666 C CA . SER A 1 88 ? -20.196 1.074 3.579 1.00 95.44 88 SER A CA 1
ATOM 667 C C . SER A 1 88 ? -19.280 0.643 4.737 1.00 95.44 88 SER A C 1
ATOM 669 O O . SER A 1 88 ? -18.444 1.407 5.224 1.00 95.44 88 SER A O 1
ATOM 671 N N . TYR A 1 89 ? -19.467 -0.580 5.247 1.00 94.50 89 TYR A N 1
ATOM 672 C CA . TYR A 1 89 ? -18.621 -1.092 6.328 1.00 94.50 89 TYR A CA 1
ATOM 673 C C . TYR A 1 89 ? -17.229 -1.480 5.806 1.00 94.50 89 TYR A C 1
ATOM 675 O O . TYR A 1 89 ? -17.067 -1.915 4.668 1.00 94.50 89 TYR A O 1
ATOM 683 N N . ILE A 1 90 ? -16.214 -1.367 6.656 1.00 94.81 90 ILE A N 1
ATOM 684 C CA . ILE A 1 90 ? -14.871 -1.885 6.393 1.00 94.81 90 ILE A CA 1
ATOM 685 C C . ILE A 1 90 ? -14.851 -3.364 6.774 1.00 94.81 90 ILE A C 1
ATOM 687 O O . ILE A 1 90 ? -15.228 -3.731 7.891 1.00 94.81 90 ILE A O 1
ATOM 691 N N . ASN A 1 91 ? -14.413 -4.226 5.856 1.00 89.19 91 ASN A N 1
ATOM 692 C CA . ASN A 1 91 ? -14.384 -5.662 6.106 1.00 89.19 91 ASN A CA 1
ATOM 693 C C . ASN A 1 91 ? -13.570 -5.996 7.372 1.00 89.19 91 ASN A C 1
ATOM 695 O O . ASN A 1 91 ? -12.518 -5.411 7.618 1.00 89.19 91 ASN A O 1
ATOM 699 N N . ASN A 1 92 ? -14.065 -6.929 8.189 1.00 84.88 92 ASN A N 1
ATOM 700 C CA . ASN A 1 92 ? -13.518 -7.280 9.510 1.00 84.88 92 ASN A CA 1
ATOM 701 C C . ASN A 1 92 ? -13.528 -6.167 10.582 1.00 84.88 92 ASN A C 1
ATOM 703 O O . ASN A 1 92 ? -13.024 -6.403 11.681 1.00 84.88 92 ASN A O 1
ATOM 707 N N . LEU A 1 93 ? -14.147 -5.005 10.335 1.00 88.31 93 LEU A N 1
ATOM 708 C CA . LEU A 1 93 ? -14.259 -3.923 11.316 1.00 88.31 93 LEU A CA 1
ATOM 709 C C . LEU A 1 93 ? -15.731 -3.596 11.662 1.00 88.31 93 LEU A C 1
ATOM 711 O O . LEU A 1 93 ? -16.453 -3.067 10.812 1.00 88.31 93 LEU A O 1
ATOM 715 N N . PRO A 1 94 ? -16.181 -3.844 12.911 1.00 84.69 94 PRO A N 1
ATOM 716 C CA . PRO A 1 94 ? -17.544 -3.525 13.351 1.00 84.69 94 PRO A CA 1
ATOM 717 C C . PRO A 1 94 ? -17.874 -2.034 13.205 1.00 84.69 94 PRO A C 1
ATOM 719 O O . PRO A 1 94 ? -17.074 -1.180 13.601 1.00 84.69 94 PRO A O 1
ATOM 722 N N . ARG A 1 95 ? -19.051 -1.713 12.652 1.00 82.94 95 ARG A N 1
ATOM 723 C CA . ARG A 1 95 ? -19.460 -0.334 12.307 1.00 82.94 95 ARG A CA 1
ATOM 724 C C . ARG A 1 95 ? -19.682 0.550 13.538 1.00 82.94 95 ARG A C 1
ATOM 726 O O . ARG A 1 95 ? -19.611 1.772 13.445 1.00 82.94 95 ARG A O 1
ATOM 733 N N . GLU A 1 96 ? -19.884 -0.066 14.697 1.00 85.44 96 GLU A N 1
ATOM 734 C CA . GLU A 1 96 ? -20.069 0.580 15.998 1.00 85.44 96 GLU A CA 1
ATOM 735 C C . GLU A 1 96 ? -18.774 1.231 16.513 1.00 85.44 96 GLU A C 1
ATOM 737 O O . GLU A 1 96 ? -18.807 2.072 17.412 1.00 85.44 96 GLU A O 1
ATOM 742 N N . GLN A 1 97 ? -17.611 0.888 15.941 1.00 85.69 97 GLN A N 1
ATOM 743 C CA . GLN A 1 97 ? -16.329 1.506 16.289 1.00 85.69 97 GLN A CA 1
ATOM 744 C C . GLN A 1 97 ? -16.164 2.892 15.645 1.00 85.69 97 GLN A C 1
ATOM 746 O O . GLN A 1 97 ? -15.203 3.153 14.919 1.00 85.69 97 GLN A O 1
ATOM 751 N N . HIS A 1 98 ? -17.091 3.808 15.931 1.00 87.00 98 HIS A N 1
ATOM 752 C CA . HIS A 1 98 ? -17.164 5.134 15.310 1.00 87.00 98 HIS A CA 1
ATOM 753 C C . HIS A 1 98 ? -15.864 5.943 15.431 1.00 87.00 98 HIS A C 1
ATOM 755 O O . HIS A 1 98 ? -15.479 6.645 14.498 1.00 87.00 98 HIS A O 1
ATOM 761 N N . THR A 1 99 ? -15.152 5.820 16.555 1.00 93.62 99 THR A N 1
ATOM 762 C CA . THR A 1 99 ? -13.865 6.499 16.769 1.00 93.62 99 THR A CA 1
ATOM 763 C C . THR A 1 99 ? -12.773 5.983 15.835 1.00 93.62 99 THR A C 1
ATOM 765 O O . THR A 1 99 ? -11.994 6.779 15.313 1.00 93.62 99 THR A O 1
ATOM 768 N N . LEU A 1 100 ? -12.728 4.670 15.587 1.00 94.44 100 LEU A N 1
ATOM 769 C CA . LEU A 1 100 ? -11.769 4.071 14.664 1.00 94.44 100 LEU A CA 1
ATOM 770 C C . LEU A 1 100 ? -12.117 4.412 13.212 1.00 94.44 100 LEU A C 1
ATOM 772 O O . LEU A 1 100 ? -11.219 4.801 12.473 1.00 94.44 100 LEU A O 1
ATOM 776 N N . TYR A 1 101 ? -13.396 4.368 12.825 1.00 96.38 101 TYR A N 1
ATOM 777 C CA . TYR A 1 101 ? -13.825 4.839 11.500 1.00 96.38 101 TYR A CA 1
ATOM 778 C C . TYR A 1 101 ? -13.404 6.293 11.266 1.00 96.38 101 TYR A C 1
ATOM 780 O O . TYR A 1 101 ? -12.727 6.569 10.282 1.00 96.38 101 TYR A O 1
ATOM 788 N N . GLY A 1 102 ? -13.689 7.207 12.201 1.00 97.12 102 GLY A N 1
ATOM 789 C CA . GLY A 1 102 ? -13.287 8.613 12.064 1.00 97.12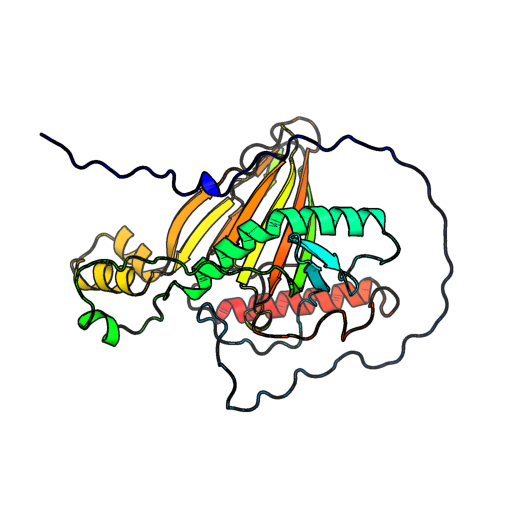 102 GLY A CA 1
ATOM 790 C C . GLY A 1 102 ? -11.766 8.815 11.972 1.00 97.12 102 GLY A C 1
ATOM 791 O O . GLY A 1 102 ? -11.287 9.667 11.219 1.00 97.12 102 GLY A O 1
ATOM 792 N N . ALA A 1 103 ? -10.980 8.008 12.693 1.00 96.94 103 ALA A N 1
ATOM 793 C CA . ALA A 1 103 ? -9.521 8.031 12.588 1.00 96.94 103 ALA A CA 1
ATOM 794 C C . ALA A 1 103 ? -9.024 7.513 11.224 1.00 96.94 103 ALA A C 1
ATOM 796 O O . ALA A 1 103 ? -8.104 8.097 10.649 1.00 96.94 103 ALA A O 1
ATOM 797 N N . LEU A 1 104 ? -9.640 6.453 10.691 1.00 98.12 104 LEU A N 1
ATOM 798 C CA . LEU A 1 104 ? -9.322 5.905 9.371 1.00 98.12 104 LEU A CA 1
ATOM 799 C C . LEU A 1 104 ? -9.713 6.870 8.249 1.00 98.12 104 LEU A C 1
ATOM 801 O O . LEU A 1 104 ? -8.916 7.080 7.345 1.00 98.12 104 LEU A O 1
ATOM 805 N N . GLU A 1 105 ? -10.875 7.518 8.342 1.00 98.38 105 GLU A N 1
ATOM 806 C CA . GLU A 1 105 ? -11.293 8.593 7.431 1.00 98.38 105 GLU A CA 1
ATOM 807 C C . GLU A 1 105 ? -10.270 9.730 7.407 1.00 98.38 105 GLU A C 1
ATOM 809 O O . GLU A 1 105 ? -9.880 10.204 6.340 1.00 98.38 105 GLU A O 1
ATOM 814 N N . SER A 1 106 ? -9.784 10.136 8.583 1.00 97.94 106 SER A N 1
ATOM 815 C CA . SER A 1 106 ? -8.777 11.194 8.705 1.00 97.94 106 SER A CA 1
ATOM 816 C C . SER A 1 106 ? -7.448 10.792 8.054 1.00 97.94 106 SER A C 1
ATOM 818 O O . SER A 1 106 ? -6.869 11.576 7.304 1.00 97.94 106 SER A O 1
ATOM 820 N N . LEU A 1 107 ? -6.973 9.563 8.293 1.00 97.88 107 LEU A N 1
ATOM 821 C CA . LEU A 1 107 ? -5.748 9.045 7.669 1.00 97.88 107 LEU A CA 1
ATOM 822 C C . LEU A 1 107 ? -5.894 8.870 6.150 1.00 97.88 107 LEU A C 1
ATOM 824 O O . LEU A 1 107 ? -4.975 9.207 5.402 1.00 97.88 107 LEU A O 1
ATOM 828 N N . LEU A 1 108 ? -7.050 8.398 5.680 1.00 98.50 108 LEU A N 1
ATOM 829 C CA . LEU A 1 108 ? -7.326 8.262 4.253 1.00 98.50 108 LEU A CA 1
ATOM 830 C C . LEU A 1 108 ? -7.377 9.635 3.572 1.00 98.50 108 LEU A C 1
ATOM 832 O O . LEU A 1 108 ? -6.753 9.815 2.531 1.00 98.50 108 LEU A O 1
ATOM 836 N N . SER A 1 109 ? -8.011 10.628 4.203 1.00 98.50 109 SER A N 1
ATOM 837 C CA . SER A 1 109 ? -8.049 12.015 3.710 1.00 98.50 109 SER A CA 1
ATOM 838 C C . SER A 1 109 ? -6.642 12.594 3.527 1.00 98.50 109 SER A C 1
ATOM 840 O O . SER A 1 109 ? -6.356 13.232 2.517 1.00 98.50 109 SER A O 1
ATOM 842 N N . LEU A 1 110 ? -5.733 12.323 4.474 1.00 97.62 110 LEU A N 1
ATOM 843 C CA . LEU A 1 110 ? -4.319 12.708 4.366 1.00 97.62 110 LEU A CA 1
ATOM 844 C C . LEU A 1 110 ? -3.598 11.996 3.212 1.00 97.62 110 LEU A C 1
ATOM 846 O O . LEU A 1 110 ? -2.624 12.523 2.681 1.00 97.62 110 LEU A O 1
ATOM 850 N N . SER A 1 111 ? -4.066 10.812 2.822 1.00 97.94 111 SER A N 1
ATOM 851 C CA . SER A 1 111 ? -3.469 10.005 1.757 1.00 97.94 111 SER A CA 1
ATOM 852 C C . SER A 1 111 ? -3.905 10.420 0.358 1.00 97.94 111 SER A C 1
ATOM 854 O O . SER A 1 111 ? -3.174 10.139 -0.589 1.00 97.94 111 SER A O 1
ATOM 856 N N . ILE A 1 112 ? -5.056 11.089 0.205 1.00 97.88 112 ILE A N 1
ATOM 857 C CA . ILE A 1 112 ? -5.641 11.401 -1.109 1.00 97.88 112 ILE A CA 1
ATOM 858 C C . ILE A 1 112 ? -4.658 12.098 -2.062 1.00 97.88 112 ILE A C 1
ATOM 860 O O . ILE A 1 112 ? -4.485 11.580 -3.164 1.00 97.88 112 ILE A O 1
ATOM 864 N N . PRO A 1 113 ? -3.944 13.178 -1.681 1.00 96.94 113 PRO A N 1
ATOM 865 C CA . PRO A 1 113 ? -3.008 13.829 -2.601 1.00 96.94 113 PRO A CA 1
ATOM 866 C C . PRO A 1 113 ? -1.866 12.909 -3.051 1.00 96.94 113 PRO A C 1
ATOM 868 O O . PRO A 1 113 ? -1.379 13.011 -4.171 1.00 96.94 113 PRO A O 1
ATOM 871 N N . HIS A 1 114 ? -1.434 11.984 -2.192 1.00 96.44 114 HIS A N 1
ATOM 872 C CA . HIS A 1 114 ? -0.359 11.047 -2.514 1.00 96.44 114 HIS A CA 1
ATOM 873 C C . HIS A 1 114 ? -0.856 9.887 -3.390 1.00 96.44 114 HIS A C 1
ATOM 875 O O . HIS A 1 114 ? -0.151 9.448 -4.299 1.00 96.44 114 HIS A O 1
ATOM 881 N N . LEU A 1 115 ? -2.089 9.428 -3.160 1.00 97.75 115 LEU A N 1
ATOM 882 C CA . LEU A 1 115 ? -2.771 8.461 -4.020 1.00 97.75 115 LEU A CA 1
ATOM 883 C C . LEU A 1 115 ? -3.056 9.048 -5.409 1.00 97.75 115 LEU A C 1
ATOM 885 O O . LEU A 1 115 ? -2.887 8.345 -6.398 1.00 97.75 115 LEU A O 1
ATOM 889 N N . GLU A 1 116 ? -3.410 10.333 -5.503 1.00 97.00 116 GLU A N 1
ATOM 890 C CA . GLU A 1 116 ? -3.547 11.060 -6.773 1.00 97.00 116 GLU A CA 1
ATOM 891 C C . GLU A 1 116 ? -2.248 11.028 -7.584 1.00 97.00 116 GLU A C 1
ATOM 893 O O . GLU A 1 116 ? -2.294 10.775 -8.787 1.00 97.00 116 GLU A O 1
ATOM 898 N N . VAL A 1 117 ? -1.089 11.223 -6.944 1.00 95.12 117 VAL A N 1
ATOM 899 C CA . VAL A 1 117 ? 0.213 11.149 -7.630 1.00 95.12 117 VAL A CA 1
ATOM 900 C C . VAL A 1 117 ? 0.514 9.727 -8.103 1.00 95.12 117 VAL A C 1
ATOM 902 O O . VAL A 1 117 ? 0.865 9.541 -9.266 1.00 95.12 117 VAL A O 1
ATOM 905 N N . ALA A 1 118 ? 0.326 8.717 -7.247 1.00 94.81 118 ALA A N 1
ATOM 906 C CA . ALA A 1 118 ? 0.538 7.316 -7.623 1.00 94.81 118 ALA A CA 1
ATOM 907 C C . ALA A 1 118 ? -0.396 6.870 -8.765 1.00 94.81 118 ALA A C 1
ATOM 909 O O . ALA A 1 118 ? 0.025 6.157 -9.676 1.00 94.81 118 ALA A O 1
ATOM 910 N N . TRP A 1 119 ? -1.647 7.330 -8.744 1.00 94.75 119 TRP A N 1
ATOM 911 C CA . TRP A 1 119 ? -2.619 7.080 -9.802 1.00 94.75 119 TRP A CA 1
ATOM 912 C C . TRP A 1 119 ? -2.246 7.793 -11.106 1.00 94.75 119 TRP A C 1
ATOM 914 O O . TRP A 1 119 ? -2.228 7.170 -12.164 1.00 94.75 119 TRP A O 1
ATOM 924 N N . SER A 1 120 ? -1.868 9.073 -11.030 1.00 93.56 120 SER A N 1
ATOM 925 C CA . SER A 1 120 ? -1.419 9.859 -12.190 1.00 93.56 120 SER A CA 1
ATOM 926 C C . SER A 1 120 ? -0.187 9.229 -12.847 1.00 93.56 120 SER A C 1
ATOM 928 O O . SER A 1 120 ? -0.123 9.132 -14.070 1.00 93.56 120 SER A O 1
ATOM 930 N N . TYR A 1 121 ? 0.757 8.733 -12.040 1.00 91.69 121 TYR A N 1
ATOM 931 C CA . TYR A 1 121 ? 1.891 7.939 -12.511 1.00 91.69 121 TYR A CA 1
ATOM 932 C C . TYR A 1 121 ? 1.416 6.705 -13.288 1.00 91.69 121 TYR A C 1
ATOM 934 O O . TYR A 1 121 ? 1.818 6.507 -14.430 1.00 91.69 121 TYR A O 1
ATOM 942 N N . GLY A 1 122 ? 0.500 5.918 -12.715 1.00 89.88 122 GLY A N 1
ATOM 943 C CA . GLY A 1 122 ? -0.013 4.709 -13.361 1.00 89.88 122 GLY A CA 1
ATOM 944 C C . GLY A 1 122 ? -0.712 4.945 -14.695 1.00 89.88 122 GLY A C 1
ATOM 945 O O . GLY A 1 122 ? -0.608 4.111 -15.582 1.00 89.88 122 GLY A O 1
ATOM 946 N N . LYS A 1 123 ? -1.377 6.093 -14.860 1.00 90.06 123 LYS A N 1
ATOM 947 C CA . LYS A 1 123 ? -2.022 6.474 -16.126 1.00 90.06 123 LYS A CA 1
ATOM 948 C C . LYS A 1 123 ? -1.054 6.948 -17.212 1.00 90.06 123 LYS A C 1
ATOM 950 O O . LYS A 1 123 ? -1.476 7.106 -18.351 1.00 90.06 123 LYS A O 1
ATOM 955 N N . THR A 1 124 ? 0.190 7.252 -16.850 1.00 88.56 124 THR A N 1
ATOM 956 C CA . THR A 1 124 ? 1.159 7.908 -1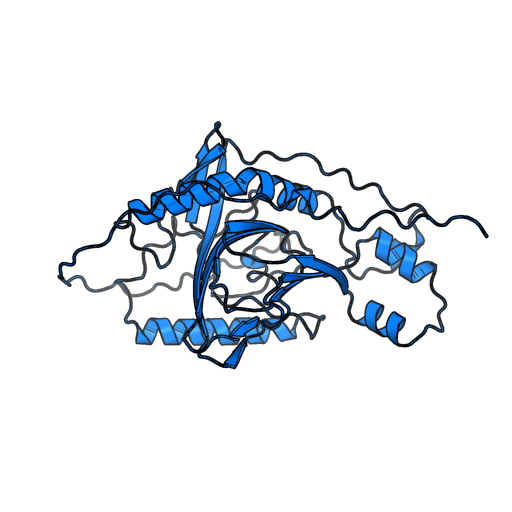7.743 1.00 88.56 124 THR A CA 1
ATOM 957 C C . THR A 1 124 ? 2.247 6.951 -18.212 1.00 88.56 124 THR A C 1
ATOM 959 O O . THR A 1 124 ? 2.796 7.128 -19.293 1.00 88.56 124 THR A O 1
ATOM 962 N N . ILE A 1 125 ? 2.587 5.964 -17.386 1.00 85.50 125 ILE A N 1
ATOM 963 C CA . ILE A 1 125 ? 3.679 5.040 -17.663 1.00 85.50 125 ILE A CA 1
ATOM 964 C C . ILE A 1 125 ? 3.206 3.867 -18.518 1.00 85.50 125 ILE A C 1
ATOM 966 O O . ILE A 1 125 ? 2.245 3.185 -18.173 1.00 85.50 125 ILE A O 1
ATOM 970 N N . GLU A 1 126 ? 3.972 3.581 -19.567 1.00 84.81 126 GLU A N 1
ATOM 971 C CA . GLU A 1 126 ? 3.865 2.363 -20.368 1.00 84.81 126 GLU A CA 1
ATOM 972 C C . GLU A 1 126 ? 4.956 1.385 -19.917 1.00 84.81 126 GLU A C 1
ATOM 974 O O . GLU A 1 126 ? 6.152 1.625 -20.105 1.00 84.81 126 GLU A O 1
ATOM 979 N N . PHE A 1 127 ? 4.552 0.298 -19.259 1.00 85.75 127 PHE A N 1
ATOM 980 C CA . PHE A 1 127 ? 5.472 -0.772 -18.877 1.00 85.75 127 PHE A CA 1
ATOM 981 C C . PHE A 1 127 ? 5.742 -1.688 -20.064 1.00 85.75 127 PHE A C 1
ATOM 983 O O . PHE A 1 127 ? 4.839 -1.963 -20.849 1.00 85.75 127 PHE A O 1
ATOM 990 N N . TYR A 1 128 ? 6.972 -2.188 -20.147 1.00 83.50 128 TYR A N 1
ATOM 991 C CA . TYR A 1 128 ? 7.355 -3.153 -21.162 1.00 83.50 128 TYR A CA 1
ATOM 992 C C . TYR A 1 128 ? 6.571 -4.457 -21.000 1.00 83.50 128 TYR A C 1
ATOM 994 O O . TYR A 1 128 ? 6.582 -5.077 -19.932 1.00 83.50 128 TYR A O 1
ATOM 1002 N N . ASP A 1 129 ? 5.888 -4.853 -22.069 1.00 75.88 129 ASP A N 1
ATOM 1003 C CA . ASP A 1 129 ? 4.946 -5.974 -22.111 1.00 75.88 129 ASP A CA 1
ATOM 1004 C C . ASP A 1 129 ? 5.570 -7.288 -22.619 1.00 75.88 129 ASP A C 1
ATOM 1006 O O . ASP A 1 129 ? 4.896 -8.317 -22.672 1.00 75.88 129 ASP A O 1
ATOM 1010 N N . GLY A 1 130 ? 6.865 -7.275 -22.953 1.00 76.62 130 GLY A N 1
ATOM 1011 C CA . GLY A 1 130 ? 7.564 -8.421 -23.536 1.00 76.62 130 GLY A CA 1
ATOM 1012 C C . GLY A 1 130 ? 7.535 -8.465 -25.066 1.00 76.62 130 GLY A C 1
ATOM 1013 O O . GLY A 1 130 ? 8.065 -9.414 -25.642 1.00 76.62 130 GLY A O 1
ATOM 1014 N N . ASN A 1 131 ? 6.913 -7.487 -25.735 1.00 74.00 131 ASN A N 1
ATOM 1015 C CA . ASN A 1 131 ? 6.871 -7.429 -27.190 1.00 74.00 131 ASN A CA 1
ATOM 1016 C C . ASN A 1 131 ? 8.117 -6.736 -27.763 1.00 74.00 131 ASN A C 1
ATOM 1018 O O . ASN A 1 131 ? 8.207 -5.507 -27.826 1.00 74.00 131 ASN A O 1
ATOM 1022 N N . ASP A 1 132 ? 9.065 -7.554 -28.217 1.00 69.12 132 ASP A N 1
ATOM 1023 C CA . ASP A 1 132 ? 10.332 -7.094 -28.790 1.00 69.12 132 ASP A CA 1
ATOM 1024 C C . ASP A 1 132 ? 10.190 -6.411 -30.156 1.00 69.12 132 ASP A C 1
ATOM 1026 O O . ASP A 1 132 ? 11.054 -5.617 -30.527 1.00 69.12 132 ASP A O 1
ATOM 1030 N N . GLU A 1 133 ? 9.107 -6.667 -30.899 1.00 63.03 133 GLU A N 1
ATOM 1031 C CA . GLU A 1 133 ? 8.914 -6.100 -32.243 1.00 63.03 133 GLU A CA 1
ATOM 1032 C C . GLU A 1 133 ? 8.780 -4.571 -32.209 1.00 63.03 133 GLU A C 1
ATOM 1034 O O . GLU A 1 133 ? 9.189 -3.888 -33.143 1.00 63.03 133 GLU A O 1
ATOM 1039 N N . VAL A 1 134 ? 8.260 -4.024 -31.105 1.00 60.34 134 VAL A N 1
ATOM 1040 C CA . VAL A 1 134 ? 8.009 -2.583 -30.939 1.00 60.34 134 VAL A CA 1
ATOM 1041 C C . VAL A 1 134 ? 9.275 -1.828 -30.516 1.00 60.34 134 VAL A C 1
ATOM 1043 O O . VAL A 1 134 ? 9.323 -0.605 -30.595 1.00 60.34 134 VAL A O 1
ATOM 1046 N N . LEU A 1 135 ? 10.322 -2.531 -30.074 1.00 62.78 135 LEU A N 1
ATOM 1047 C CA . LEU A 1 135 ? 11.544 -1.903 -29.561 1.00 62.78 135 LEU A CA 1
ATOM 1048 C C . LEU A 1 135 ? 12.408 -1.293 -30.670 1.00 62.78 135 LEU A C 1
ATOM 1050 O O . LEU A 1 135 ? 13.147 -0.346 -30.413 1.00 62.78 135 LEU A O 1
ATOM 1054 N N . CYS A 1 136 ? 12.321 -1.829 -31.890 1.00 57.12 136 CYS A N 1
ATOM 1055 C CA . CYS A 1 136 ? 13.144 -1.413 -33.027 1.00 57.12 136 CYS A CA 1
ATOM 1056 C C . CYS A 1 136 ? 12.701 -0.085 -33.664 1.00 57.12 136 CYS A C 1
ATOM 1058 O O . CYS A 1 136 ? 13.499 0.534 -34.365 1.00 57.12 136 CYS A O 1
ATOM 1060 N N . ASP A 1 137 ? 11.464 0.350 -33.407 1.00 59.31 137 ASP A N 1
ATOM 1061 C CA . ASP A 1 137 ? 10.859 1.555 -33.994 1.00 59.31 137 ASP A CA 1
ATOM 1062 C C . ASP A 1 137 ? 10.856 2.760 -33.030 1.00 59.31 137 ASP A C 1
ATOM 1064 O O . ASP A 1 137 ? 10.272 3.802 -33.332 1.00 59.31 137 ASP A O 1
ATOM 1068 N N . MET A 1 138 ? 11.473 2.635 -31.848 1.00 60.03 138 MET A N 1
ATOM 1069 C CA . MET A 1 138 ? 11.498 3.703 -30.845 1.00 60.03 138 MET A CA 1
ATOM 1070 C C . MET A 1 138 ? 12.694 4.647 -31.026 1.00 60.03 138 MET A C 1
ATOM 1072 O O . MET A 1 138 ? 13.829 4.198 -31.166 1.00 60.03 138 MET A O 1
ATOM 1076 N N . ASP A 1 139 ? 12.428 5.960 -30.976 1.00 59.25 139 ASP A N 1
ATOM 1077 C CA . ASP A 1 139 ? 13.457 7.009 -30.963 1.00 59.25 139 ASP A CA 1
ATOM 1078 C C . ASP A 1 139 ? 14.464 6.795 -29.812 1.00 59.25 139 ASP A C 1
ATOM 1080 O O . ASP A 1 139 ? 14.098 6.349 -28.724 1.00 59.25 139 ASP A O 1
ATOM 1084 N N . GLU A 1 140 ? 15.738 7.144 -30.037 1.00 54.84 140 GLU A N 1
ATOM 1085 C CA . GLU A 1 140 ? 16.833 6.952 -29.064 1.00 54.84 140 GLU A CA 1
ATOM 1086 C C . GLU A 1 140 ? 16.669 7.778 -27.768 1.00 54.84 140 GLU A C 1
ATOM 1088 O O . GLU A 1 140 ? 17.323 7.488 -26.759 1.00 54.84 140 GLU A O 1
ATOM 1093 N N . ASP A 1 141 ? 15.800 8.793 -27.778 1.00 60.28 141 ASP A N 1
ATOM 1094 C CA . ASP A 1 141 ? 15.555 9.682 -26.645 1.00 60.28 141 ASP A CA 1
ATOM 1095 C C . ASP A 1 141 ? 14.520 9.093 -25.669 1.00 60.28 141 ASP A C 1
ATOM 1097 O O . ASP A 1 141 ? 13.389 8.771 -26.036 1.00 60.28 141 ASP A O 1
ATOM 1101 N N . LEU A 1 142 ? 14.888 9.009 -24.383 1.00 63.91 142 LEU A N 1
ATOM 1102 C CA . LEU A 1 142 ? 13.964 8.616 -23.312 1.00 63.91 142 LEU A CA 1
ATOM 1103 C C . LEU A 1 142 ? 12.777 9.584 -23.254 1.00 63.91 142 LEU A C 1
ATOM 1105 O O . LEU A 1 142 ? 12.966 10.806 -23.206 1.00 63.91 142 LEU A O 1
ATOM 1109 N N . ARG A 1 143 ? 11.553 9.047 -23.204 1.00 67.94 143 ARG A N 1
ATOM 1110 C CA . ARG A 1 143 ? 10.346 9.878 -23.156 1.00 67.94 143 ARG A CA 1
ATOM 1111 C C . ARG A 1 143 ? 10.295 10.646 -21.841 1.00 67.94 143 ARG A C 1
ATOM 1113 O O . ARG A 1 143 ? 10.521 10.106 -20.757 1.00 67.94 143 ARG A O 1
ATOM 1120 N N . GLU A 1 144 ? 9.919 11.919 -21.919 1.00 69.75 144 GLU A N 1
ATOM 1121 C CA . GLU A 1 144 ? 9.586 12.687 -20.724 1.00 69.75 144 GLU A CA 1
ATOM 1122 C C . GLU A 1 144 ? 8.159 12.341 -20.279 1.00 69.75 144 GLU A C 1
ATOM 1124 O O . GLU A 1 144 ? 7.169 12.775 -20.869 1.00 69.75 144 GLU A O 1
ATOM 1129 N N . TYR A 1 145 ? 8.042 11.542 -19.220 1.00 70.31 145 TYR A N 1
ATOM 1130 C CA . TYR A 1 145 ? 6.753 11.222 -18.616 1.00 70.31 145 TYR A CA 1
ATOM 1131 C C . TYR A 1 145 ? 6.282 12.391 -17.744 1.00 70.31 145 TYR A C 1
ATOM 1133 O O . TYR A 1 145 ? 6.678 12.515 -16.584 1.00 70.31 145 TYR A O 1
ATOM 1141 N N . LEU A 1 146 ? 5.424 13.249 -18.297 1.00 71.94 146 LEU A N 1
ATOM 1142 C CA . LEU A 1 146 ? 4.752 14.320 -17.558 1.00 71.94 146 LEU A CA 1
ATOM 1143 C C . LEU A 1 146 ? 3.371 13.837 -17.097 1.00 71.94 146 LEU A C 1
ATOM 1145 O O . LEU A 1 146 ? 2.426 13.861 -17.890 1.00 71.94 146 LEU A O 1
ATOM 1149 N N . PRO A 1 147 ? 3.214 13.385 -15.838 1.00 73.31 147 PRO A N 1
ATOM 1150 C CA . PRO A 1 147 ? 1.952 12.820 -15.401 1.00 73.31 147 PRO A CA 1
ATOM 1151 C C . PRO A 1 147 ? 0.844 13.866 -15.397 1.00 73.31 147 PRO A C 1
ATOM 1153 O O . PRO A 1 147 ? 0.961 14.929 -14.780 1.00 73.31 147 PRO A O 1
ATOM 1156 N N . GLN A 1 148 ? -0.271 13.543 -16.054 1.00 79.81 148 GLN A N 1
ATOM 1157 C CA . GLN A 1 148 ? -1.460 14.379 -15.980 1.00 79.81 148 GLN A CA 1
ATOM 1158 C C . GLN A 1 148 ? -1.984 14.354 -14.547 1.00 79.81 148 GLN A C 1
ATOM 1160 O O . GLN A 1 148 ? -2.334 13.301 -14.020 1.00 79.81 148 GLN A O 1
ATOM 1165 N N . LYS A 1 149 ? -2.072 15.527 -13.917 1.00 86.38 149 LYS A N 1
ATOM 1166 C CA . LYS A 1 149 ? -2.586 15.639 -12.553 1.00 86.38 149 LYS A CA 1
ATOM 1167 C C . LYS A 1 149 ? -4.049 15.197 -12.497 1.00 86.38 149 LYS A C 1
ATOM 1169 O O . LYS A 1 149 ? -4.927 15.869 -13.039 1.00 86.38 149 LYS A O 1
ATOM 1174 N N . VAL A 1 150 ? -4.312 14.103 -11.791 1.00 92.38 150 VAL A N 1
ATOM 1175 C CA . VAL A 1 150 ? -5.670 13.633 -11.505 1.00 92.38 150 VAL A CA 1
ATOM 1176 C C . VAL A 1 150 ? -6.133 14.160 -10.147 1.00 92.38 150 VAL A C 1
ATOM 1178 O O . VAL A 1 150 ? -5.351 14.248 -9.208 1.00 92.38 150 VAL A O 1
ATOM 1181 N N . SER A 1 151 ? -7.422 14.490 -10.045 1.00 95.69 151 SER A N 1
ATOM 1182 C CA . SER A 1 151 ? -8.096 14.757 -8.771 1.00 95.69 151 SER A CA 1
ATOM 1183 C C . SER A 1 151 ? -9.063 13.621 -8.441 1.00 95.69 151 SER A C 1
ATOM 1185 O O . SER A 1 151 ? -9.858 13.205 -9.291 1.00 95.69 151 SER A O 1
ATOM 1187 N N . LEU A 1 152 ? -9.021 13.149 -7.197 1.00 96.69 152 LEU A N 1
ATOM 1188 C CA . LEU A 1 152 ? -9.973 12.200 -6.617 1.00 96.69 152 LEU A CA 1
ATOM 1189 C C . LEU A 1 152 ? -11.086 12.902 -5.822 1.00 96.69 152 LEU A C 1
ATOM 1191 O O . LEU A 1 152 ? -12.064 12.264 -5.447 1.00 96.69 152 LEU A O 1
ATOM 1195 N N . ARG A 1 153 ? -10.980 14.217 -5.593 1.00 96.75 153 ARG A N 1
ATOM 1196 C CA . ARG A 1 153 ? -12.027 15.021 -4.936 1.00 96.75 153 ARG A CA 1
ATOM 1197 C C . ARG A 1 153 ? -13.345 14.963 -5.702 1.00 96.75 153 ARG A C 1
ATOM 1199 O O . ARG A 1 153 ? -13.355 15.085 -6.926 1.00 96.75 153 ARG A O 1
ATOM 1206 N N . GLY A 1 154 ? -14.448 14.832 -4.970 1.00 96.69 154 GLY A N 1
ATOM 1207 C CA . GLY A 1 154 ? -15.795 14.714 -5.528 1.00 96.69 154 GLY A CA 1
ATOM 1208 C C . GLY A 1 154 ? -16.099 13.353 -6.160 1.00 96.69 154 GLY A C 1
ATOM 1209 O O . GLY A 1 154 ? -17.125 13.226 -6.823 1.00 96.69 154 GLY A O 1
ATOM 1210 N N . LYS A 1 155 ? -15.224 12.351 -5.995 1.00 96.94 155 LYS A N 1
ATOM 1211 C CA . LYS A 1 155 ? -15.427 10.997 -6.524 1.00 96.94 155 LYS A CA 1
ATOM 1212 C C . LYS A 1 155 ? -15.836 10.022 -5.427 1.00 96.94 155 LYS A C 1
ATOM 1214 O O . LYS A 1 155 ? -15.500 10.200 -4.256 1.00 96.94 155 LYS A O 1
ATOM 1219 N N . GLN A 1 156 ? -16.509 8.959 -5.851 1.00 97.81 156 GLN A N 1
ATOM 1220 C CA . GLN A 1 156 ? -16.705 7.764 -5.044 1.00 97.81 156 GLN A CA 1
ATOM 1221 C C . GLN A 1 156 ? -15.624 6.742 -5.404 1.00 97.81 156 GLN A C 1
ATOM 1223 O O . GLN A 1 156 ? -15.393 6.466 -6.582 1.00 97.81 156 GLN A O 1
ATOM 1228 N N . LEU A 1 157 ? -14.948 6.216 -4.392 1.00 98.50 157 LEU A N 1
ATOM 1229 C CA . LEU A 1 157 ? -13.815 5.309 -4.502 1.00 98.50 157 LEU A CA 1
ATOM 1230 C C . LEU A 1 157 ? -14.121 3.983 -3.814 1.00 98.50 157 LEU A C 1
ATOM 1232 O O . LEU A 1 157 ? -14.933 3.915 -2.894 1.00 98.50 157 LEU A O 1
ATOM 1236 N N . GLN A 1 158 ? -13.383 2.955 -4.217 1.00 98.69 158 GLN A N 1
ATOM 1237 C CA . GLN A 1 158 ? -13.334 1.665 -3.548 1.00 98.69 158 GLN A CA 1
ATOM 1238 C C . GLN A 1 158 ? -11.967 1.515 -2.873 1.00 98.69 158 GLN A C 1
ATOM 1240 O O . GLN A 1 158 ? -10.924 1.618 -3.523 1.00 98.69 158 GLN A O 1
ATOM 1245 N N . VAL A 1 159 ? -11.963 1.330 -1.550 1.00 98.50 159 VAL A N 1
ATOM 1246 C CA . VAL A 1 159 ? -10.736 1.282 -0.742 1.00 98.50 159 VAL A CA 1
ATOM 1247 C C . VAL A 1 159 ? -10.738 0.057 0.160 1.00 98.50 159 VAL A C 1
ATOM 1249 O O . VAL A 1 159 ? -11.647 -0.144 0.964 1.00 98.50 159 VAL A O 1
ATOM 1252 N N . ILE A 1 160 ? -9.684 -0.749 0.069 1.00 97.94 160 ILE A N 1
ATOM 1253 C CA . ILE A 1 160 ? -9.451 -1.878 0.974 1.00 97.94 160 ILE A CA 1
ATOM 1254 C C . ILE A 1 160 ? -8.557 -1.389 2.117 1.00 97.94 160 ILE A C 1
ATOM 1256 O O . ILE A 1 160 ? -7.569 -0.688 1.888 1.00 97.94 160 ILE A O 1
ATOM 1260 N N . VAL A 1 161 ? -8.903 -1.740 3.356 1.00 96.88 161 VAL A N 1
ATOM 1261 C CA . VAL A 1 161 ? -8.217 -1.252 4.561 1.00 96.88 161 VAL A CA 1
ATOM 1262 C C . VAL A 1 161 ? -7.572 -2.412 5.305 1.00 96.88 161 VAL A C 1
ATOM 1264 O O . VAL A 1 161 ? -8.251 -3.365 5.678 1.00 96.88 161 VAL A O 1
ATOM 1267 N N . LYS A 1 162 ? -6.279 -2.287 5.612 1.00 94.25 162 LYS A N 1
ATOM 1268 C CA . LYS A 1 162 ? -5.545 -3.234 6.455 1.00 94.25 162 LYS A CA 1
ATOM 1269 C C . LYS A 1 162 ? -4.935 -2.526 7.651 1.00 94.25 162 LYS A C 1
ATOM 1271 O O . LYS A 1 162 ? -4.191 -1.559 7.513 1.00 94.25 162 LYS A O 1
ATOM 1276 N N . ILE A 1 163 ? -5.192 -3.062 8.838 1.00 94.12 163 ILE A N 1
ATOM 1277 C CA . ILE A 1 163 ? -4.479 -2.695 10.062 1.00 94.12 163 ILE A CA 1
ATOM 1278 C C . ILE A 1 163 ? -3.644 -3.904 10.457 1.00 94.12 163 ILE A C 1
ATOM 1280 O O . ILE A 1 163 ? -4.179 -5.000 10.613 1.00 94.12 163 ILE A O 1
ATOM 1284 N N . ALA A 1 164 ? -2.334 -3.716 10.591 1.00 91.88 164 ALA A N 1
ATOM 1285 C CA . ALA A 1 164 ? -1.430 -4.791 10.967 1.00 91.88 164 ALA A CA 1
ATOM 1286 C C . ALA A 1 164 ? -0.599 -4.395 12.184 1.00 91.88 164 ALA A C 1
ATOM 1288 O O . ALA A 1 164 ? 0.113 -3.386 12.176 1.00 91.88 164 ALA A O 1
ATOM 1289 N N . ASP A 1 165 ? -0.679 -5.246 13.199 1.00 92.50 165 ASP A N 1
ATOM 1290 C CA . ASP A 1 165 ? 0.178 -5.233 14.370 1.00 92.50 165 ASP A CA 1
ATOM 1291 C C . ASP A 1 165 ? 1.105 -6.433 14.318 1.00 92.50 165 ASP A C 1
ATOM 1293 O O . ASP A 1 165 ? 0.672 -7.555 14.055 1.00 92.50 165 ASP A O 1
ATOM 1297 N N . PHE A 1 166 ? 2.374 -6.208 14.623 1.00 89.12 166 PHE A N 1
ATOM 1298 C CA . PHE A 1 166 ? 3.274 -7.304 14.929 1.00 89.12 166 PHE A CA 1
ATOM 1299 C C . PHE A 1 166 ? 4.158 -6.965 16.117 1.00 89.12 166 PHE A C 1
ATOM 1301 O O . PHE A 1 166 ? 4.512 -5.808 16.368 1.00 89.12 166 PHE A O 1
ATOM 1308 N N . GLU A 1 167 ? 4.499 -8.017 16.843 1.00 96.00 167 GLU A N 1
ATOM 1309 C CA . GLU A 1 167 ? 5.345 -7.995 18.020 1.00 96.00 167 GLU A CA 1
ATOM 1310 C C . GLU A 1 167 ? 6.532 -8.921 17.760 1.00 96.00 167 GLU A C 1
ATOM 1312 O O . GLU A 1 167 ? 6.358 -10.051 17.302 1.00 96.00 167 GLU A O 1
ATOM 1317 N N . LEU A 1 168 ? 7.742 -8.428 18.011 1.00 96.62 168 LEU A N 1
ATOM 1318 C CA . LEU A 1 168 ? 8.963 -9.218 17.931 1.00 96.62 168 LEU A CA 1
ATOM 1319 C C . LEU A 1 168 ? 9.534 -9.400 19.327 1.00 96.62 168 LEU A C 1
ATOM 1321 O O . LEU A 1 168 ? 9.835 -8.421 20.011 1.00 96.62 168 LEU A O 1
ATOM 1325 N N . ALA A 1 169 ? 9.731 -10.656 19.718 1.00 97.94 169 ALA A N 1
ATOM 1326 C CA . ALA A 1 169 ? 10.467 -10.998 20.926 1.00 97.94 169 ALA A CA 1
ATOM 1327 C C . ALA A 1 169 ? 11.916 -10.459 20.866 1.00 97.94 169 ALA A C 1
ATOM 1329 O O . ALA A 1 169 ? 12.430 -10.202 19.771 1.00 97.94 169 ALA A O 1
ATOM 1330 N N . PRO A 1 170 ? 12.588 -10.279 22.013 1.00 98.12 170 PRO A N 1
ATOM 1331 C CA . PRO A 1 170 ? 13.999 -9.891 22.067 1.00 98.12 170 PRO A CA 1
ATOM 1332 C C . PRO A 1 170 ? 14.880 -10.775 21.175 1.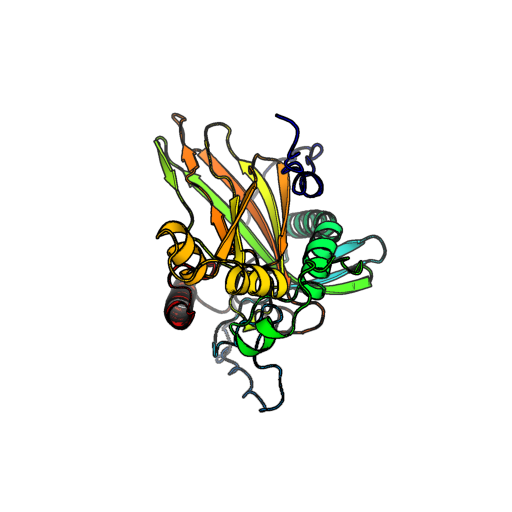00 98.12 170 PRO A C 1
ATOM 1334 O O . PRO A 1 170 ? 14.772 -12.000 21.209 1.00 98.12 170 PRO A O 1
ATOM 1337 N N . GLY A 1 171 ? 15.724 -10.167 20.339 1.00 96.81 171 GLY A N 1
ATOM 1338 C CA . GLY A 1 171 ? 16.599 -10.873 19.395 1.00 96.81 171 GLY A CA 1
ATOM 1339 C C . GLY A 1 171 ? 15.898 -11.490 18.177 1.00 96.81 171 GLY A C 1
ATOM 1340 O O . GLY A 1 171 ? 16.576 -11.919 17.242 1.00 96.81 171 GLY A O 1
ATOM 1341 N N . ALA A 1 172 ? 14.561 -11.517 18.138 1.00 96.81 172 ALA A N 1
ATOM 1342 C CA . ALA A 1 172 ? 13.821 -12.040 16.999 1.00 96.81 172 ALA A CA 1
ATOM 1343 C C . ALA A 1 172 ? 13.946 -11.119 15.779 1.00 96.81 172 ALA A C 1
ATOM 1345 O O . ALA A 1 172 ? 14.076 -9.893 15.883 1.00 96.81 172 ALA A O 1
ATOM 1346 N N . THR A 1 173 ? 13.866 -11.732 14.599 1.00 96.62 173 THR A N 1
ATOM 1347 C CA . THR A 1 173 ? 13.965 -11.035 13.318 1.00 96.62 173 THR A CA 1
ATOM 1348 C C . THR A 1 173 ? 12.803 -11.407 12.419 1.00 96.62 173 THR A C 1
ATOM 1350 O O . THR A 1 173 ? 12.376 -12.559 12.413 1.00 96.62 173 THR A O 1
ATOM 1353 N N . HIS A 1 174 ? 12.342 -10.458 11.617 1.00 93.88 174 HIS A N 1
ATOM 1354 C CA . HIS A 1 174 ? 11.338 -10.691 10.591 1.00 93.88 174 HIS A CA 1
ATOM 1355 C C . HIS A 1 174 ? 11.781 -10.045 9.280 1.00 93.88 174 HIS A C 1
ATOM 1357 O O . HIS A 1 174 ? 12.463 -9.022 9.278 1.00 93.88 174 HIS A O 1
ATOM 1363 N N . GLU A 1 175 ? 11.409 -10.645 8.160 1.00 92.88 175 GLU A N 1
ATOM 1364 C CA . GLU A 1 175 ? 11.709 -10.132 6.831 1.00 92.88 175 GLU A CA 1
ATOM 1365 C C . GLU A 1 175 ? 10.535 -10.450 5.905 1.00 92.88 175 GLU A C 1
ATOM 1367 O O . GLU A 1 175 ? 9.937 -11.522 5.997 1.00 92.88 175 GLU A O 1
ATOM 1372 N N . GLY A 1 176 ? 10.199 -9.508 5.025 1.00 88.00 176 GLY A N 1
ATOM 1373 C CA . GLY A 1 176 ? 9.163 -9.711 4.023 1.00 88.00 176 GLY A CA 1
ATOM 1374 C C . GLY A 1 176 ? 9.656 -10.505 2.813 1.00 88.00 176 GLY A C 1
ATOM 1375 O O . GLY A 1 176 ? 10.853 -10.723 2.600 1.00 88.00 176 GLY A O 1
ATOM 1376 N N . VAL A 1 177 ? 8.715 -10.867 1.952 1.00 88.88 177 VAL A N 1
ATOM 1377 C CA . VAL A 1 177 ? 8.988 -11.357 0.595 1.00 88.88 177 VAL A CA 1
ATOM 1378 C C . VAL A 1 177 ? 8.730 -10.242 -0.415 1.00 88.88 177 VAL A C 1
ATOM 1380 O O . VAL A 1 177 ? 8.035 -9.279 -0.101 1.00 88.88 177 VAL A O 1
ATOM 1383 N N . TRP A 1 178 ? 9.304 -10.342 -1.613 1.00 91.12 178 TRP A N 1
ATOM 1384 C CA . TRP A 1 178 ? 8.948 -9.443 -2.713 1.00 91.12 178 TRP A CA 1
ATOM 1385 C C . TRP A 1 178 ? 7.514 -9.724 -3.149 1.00 91.12 178 TRP A C 1
ATOM 1387 O O . TRP A 1 178 ? 7.193 -10.881 -3.413 1.00 91.12 178 TRP A O 1
ATOM 1397 N N . HIS A 1 179 ? 6.661 -8.702 -3.188 1.00 89.38 179 HIS A N 1
ATOM 1398 C CA . HIS A 1 179 ? 5.254 -8.849 -3.551 1.00 89.38 179 HIS A CA 1
ATOM 1399 C C . HIS A 1 179 ? 4.637 -7.583 -4.148 1.00 89.38 179 HIS A C 1
ATOM 1401 O O . HIS A 1 179 ? 5.201 -6.494 -4.045 1.00 89.38 179 HIS A O 1
ATOM 1407 N N . VAL A 1 180 ? 3.470 -7.768 -4.761 1.00 90.81 180 VAL A N 1
ATOM 1408 C CA . VAL A 1 180 ? 2.503 -6.717 -5.111 1.00 90.81 180 VAL A CA 1
ATOM 1409 C C . VAL A 1 180 ? 1.218 -6.932 -4.310 1.00 90.81 180 VAL A C 1
ATOM 1411 O O . VAL A 1 180 ? 0.992 -8.015 -3.754 1.00 90.81 180 VAL A O 1
ATOM 1414 N N . GLU A 1 181 ? 0.394 -5.896 -4.212 1.00 89.69 181 GLU A N 1
ATOM 1415 C CA . GLU A 1 181 ? -0.836 -5.939 -3.429 1.00 89.69 181 GLU A CA 1
ATOM 1416 C C . GLU A 1 181 ? -1.977 -6.513 -4.252 1.00 89.69 181 GLU A C 1
ATOM 1418 O O . GLU A 1 181 ? -2.238 -6.078 -5.377 1.00 89.69 181 GLU A O 1
ATOM 1423 N N . GLY A 1 182 ? -2.667 -7.476 -3.650 1.00 87.19 182 GLY A N 1
ATOM 1424 C CA . GLY A 1 182 ? -3.820 -8.126 -4.246 1.00 87.19 182 GLY A CA 1
ATOM 1425 C C . GLY A 1 182 ? -3.540 -8.907 -5.531 1.00 87.19 182 GLY A C 1
ATOM 1426 O O . GLY A 1 182 ? -2.428 -8.939 -6.061 1.00 87.19 182 GLY A O 1
ATOM 1427 N N . MET A 1 183 ? -4.588 -9.563 -6.004 1.00 87.06 183 MET A N 1
ATOM 1428 C CA . MET A 1 183 ? -4.679 -10.193 -7.319 1.00 87.06 183 MET A CA 1
ATOM 1429 C C . MET A 1 183 ? -5.131 -9.160 -8.360 1.00 87.06 183 MET A C 1
ATOM 1431 O O . MET A 1 183 ? -5.611 -8.077 -8.013 1.00 87.06 183 MET A O 1
ATOM 1435 N N . SER A 1 184 ? -4.950 -9.451 -9.644 1.00 89.88 184 SER A N 1
ATOM 1436 C CA . SER A 1 184 ? -5.257 -8.498 -10.718 1.00 89.88 184 SER A CA 1
ATOM 1437 C C . SER A 1 184 ? -6.752 -8.160 -10.791 1.00 89.88 184 SER A C 1
ATOM 1439 O O . SER A 1 184 ? -7.096 -6.997 -11.001 1.00 89.88 184 SER A O 1
ATOM 1441 N N . HIS A 1 185 ? -7.654 -9.114 -10.514 1.00 88.12 185 HIS A N 1
ATOM 1442 C CA . HIS A 1 185 ? -9.109 -8.880 -10.510 1.00 88.12 185 HIS A CA 1
ATOM 1443 C C . HIS A 1 185 ? -9.570 -7.939 -9.389 1.00 88.12 185 HIS A C 1
ATOM 1445 O O . HIS A 1 185 ? -10.623 -7.316 -9.498 1.00 88.12 185 HIS A O 1
ATOM 1451 N N . GLU A 1 186 ? -8.753 -7.752 -8.348 1.00 92.31 186 GLU A N 1
ATOM 1452 C CA . GLU A 1 186 ? -8.990 -6.764 -7.286 1.00 92.31 186 GLU A CA 1
ATOM 1453 C C . GLU A 1 186 ? -8.654 -5.334 -7.744 1.00 92.31 186 GLU A C 1
ATOM 1455 O O . GLU A 1 186 ? -8.964 -4.373 -7.042 1.00 92.31 186 GLU A O 1
ATOM 1460 N N . ASN A 1 187 ? -8.044 -5.180 -8.929 1.00 94.75 187 ASN A N 1
ATOM 1461 C CA . ASN A 1 187 ? -7.793 -3.910 -9.611 1.00 94.75 187 ASN A CA 1
ATOM 1462 C C . ASN A 1 187 ? -7.123 -2.848 -8.716 1.00 94.75 187 ASN A C 1
ATOM 1464 O O . ASN A 1 187 ? -7.432 -1.661 -8.808 1.00 94.75 187 ASN A O 1
ATOM 1468 N N . ILE A 1 188 ? -6.201 -3.255 -7.836 1.00 96.31 188 ILE A N 1
ATOM 1469 C CA . ILE A 1 188 ? -5.487 -2.336 -6.939 1.00 96.31 188 ILE A CA 1
ATOM 1470 C C . ILE A 1 188 ? -4.457 -1.521 -7.724 1.00 96.31 188 ILE A C 1
ATOM 1472 O O . ILE A 1 188 ? -3.568 -2.069 -8.384 1.00 96.31 188 ILE A O 1
ATOM 1476 N N . VAL A 1 189 ? -4.538 -0.198 -7.591 1.00 96.75 189 VAL A N 1
ATOM 1477 C CA . VAL A 1 189 ? -3.718 0.758 -8.349 1.00 96.75 189 VAL A CA 1
ATOM 1478 C C . VAL A 1 189 ? -2.679 1.444 -7.475 1.00 96.75 189 VAL A C 1
ATOM 1480 O O . VAL A 1 189 ? -1.562 1.713 -7.903 1.00 96.75 189 VAL A O 1
ATOM 1483 N N . ALA A 1 190 ? -2.988 1.696 -6.211 1.00 97.69 190 ALA A N 1
ATOM 1484 C CA . ALA A 1 190 ? -2.044 2.359 -5.329 1.00 97.69 190 ALA A CA 1
ATOM 1485 C C . ALA A 1 190 ? -2.225 1.922 -3.886 1.00 97.69 190 ALA A C 1
ATOM 1487 O O . ALA A 1 190 ? -3.318 1.555 -3.457 1.00 97.69 190 ALA A O 1
ATOM 1488 N N . SER A 1 191 ? -1.137 2.031 -3.138 1.00 98.00 191 SER A N 1
ATOM 1489 C CA . SER A 1 191 ? -1.072 1.728 -1.716 1.00 98.00 191 SER A CA 1
ATOM 1490 C C . SER A 1 191 ? -0.668 2.985 -0.971 1.00 98.00 191 SER A C 1
ATOM 1492 O O . SER A 1 191 ? 0.310 3.625 -1.350 1.00 98.00 191 SER A O 1
ATOM 1494 N N . ALA A 1 192 ? -1.369 3.317 0.107 1.00 98.25 192 ALA A N 1
ATOM 1495 C CA . ALA A 1 192 ? -0.956 4.316 1.085 1.00 98.25 192 ALA A CA 1
ATOM 1496 C C . ALA A 1 192 ? -0.719 3.633 2.434 1.00 98.25 192 ALA A C 1
ATOM 1498 O O . ALA A 1 192 ? -1.608 2.980 2.969 1.00 98.25 192 ALA A O 1
ATOM 1499 N N . LEU A 1 193 ? 0.486 3.767 2.981 1.00 97.56 193 LEU A N 1
ATOM 1500 C CA . LEU A 1 193 ? 0.932 3.134 4.218 1.00 97.56 193 LEU A CA 1
ATOM 1501 C C . LEU A 1 193 ? 1.289 4.192 5.260 1.00 97.56 193 LEU A C 1
ATOM 1503 O O . LEU A 1 193 ? 2.069 5.106 4.993 1.00 97.56 193 LEU A O 1
ATOM 1507 N N . HIS A 1 194 ? 0.804 3.997 6.485 1.00 98.00 194 HIS A N 1
ATOM 1508 C CA . HIS A 1 194 ? 1.121 4.812 7.654 1.00 98.00 194 HIS A CA 1
ATOM 1509 C C . HIS A 1 194 ? 1.723 3.956 8.763 1.00 98.00 194 HIS A C 1
ATOM 1511 O O . HIS A 1 194 ? 1.125 2.973 9.204 1.00 98.00 194 HIS A O 1
ATOM 1517 N N . VAL A 1 195 ? 2.887 4.354 9.271 1.00 97.56 195 VAL A N 1
ATOM 1518 C CA . VAL A 1 195 ? 3.527 3.712 10.423 1.00 97.56 195 VAL A CA 1
ATOM 1519 C C . VAL A 1 195 ? 3.090 4.424 11.694 1.00 97.56 195 VAL A C 1
ATOM 1521 O O . VAL A 1 195 ? 3.688 5.417 12.095 1.00 97.56 195 VAL A O 1
ATOM 1524 N N . LEU A 1 196 ? 2.049 3.919 12.352 1.00 96.88 196 LEU A N 1
ATOM 1525 C CA . LEU A 1 196 ? 1.517 4.546 13.567 1.00 96.88 196 LEU A CA 1
ATOM 1526 C C . LEU A 1 196 ? 2.402 4.300 14.788 1.00 96.88 196 LEU A C 1
ATOM 1528 O O . LEU A 1 196 ? 2.516 5.155 15.662 1.00 96.88 196 LEU A O 1
ATOM 1532 N N . ARG A 1 197 ? 3.040 3.130 14.851 1.00 97.06 197 ARG A N 1
ATOM 1533 C CA . ARG A 1 197 ? 3.968 2.772 15.925 1.00 97.06 197 ARG A CA 1
ATOM 1534 C C . ARG A 1 197 ? 5.133 1.985 15.357 1.00 97.06 197 ARG A C 1
ATOM 1536 O O . ARG A 1 197 ? 4.927 1.083 14.552 1.00 97.06 197 ARG A O 1
ATOM 1543 N N . LYS A 1 198 ? 6.336 2.288 15.825 1.00 96.94 198 LYS A N 1
ATOM 1544 C CA . LYS A 1 198 ? 7.532 1.459 15.686 1.00 96.94 198 LYS A CA 1
ATOM 1545 C C . LYS A 1 198 ? 8.382 1.716 16.920 1.00 96.94 198 LYS A C 1
ATOM 1547 O O . LYS A 1 198 ? 8.859 2.835 17.095 1.00 96.94 198 LYS A O 1
ATOM 1552 N N . ASP A 1 199 ? 8.506 0.712 17.777 1.00 97.56 199 ASP A N 1
ATOM 1553 C CA . ASP A 1 199 ? 9.316 0.829 18.988 1.00 97.56 199 ASP A CA 1
ATOM 1554 C C . ASP A 1 199 ? 10.792 1.055 18.622 1.00 97.56 199 ASP A C 1
ATOM 1556 O O . ASP A 1 199 ? 11.290 0.519 17.631 1.00 97.56 199 ASP A O 1
ATOM 1560 N N . SER A 1 200 ? 11.498 1.872 19.407 1.00 96.56 200 SER A N 1
ATOM 1561 C CA . SER A 1 200 ? 12.867 2.322 19.104 1.00 96.56 200 SER A CA 1
ATOM 1562 C C . SER A 1 200 ? 13.912 1.202 19.121 1.00 96.56 200 SER A C 1
ATOM 1564 O O . SER A 1 200 ? 14.976 1.348 18.522 1.00 96.56 200 SER A O 1
ATOM 1566 N N . SER A 1 201 ? 13.611 0.075 19.772 1.00 97.06 201 SER A N 1
ATOM 1567 C CA . SER A 1 201 ? 14.436 -1.135 19.750 1.00 97.06 201 SER A CA 1
ATOM 1568 C C . SER A 1 201 ? 14.342 -1.918 18.436 1.00 97.06 201 SER A C 1
ATOM 1570 O O . SER A 1 201 ? 15.134 -2.834 18.218 1.00 97.06 201 SER A O 1
ATOM 1572 N N . LEU A 1 202 ? 13.401 -1.580 17.545 1.00 97.44 202 LEU A N 1
ATOM 1573 C CA . LEU A 1 202 ? 13.290 -2.195 16.226 1.00 97.44 202 LEU A CA 1
ATOM 1574 C C . LEU A 1 202 ? 14.227 -1.515 15.225 1.00 97.44 202 LEU A C 1
ATOM 1576 O O . LEU A 1 202 ? 13.948 -0.420 14.729 1.00 97.44 202 LEU A O 1
ATOM 1580 N N . GLN A 1 203 ? 15.303 -2.214 14.870 1.00 97.12 203 GLN A N 1
ATOM 1581 C CA . GLN A 1 203 ? 16.296 -1.767 13.894 1.00 97.12 203 GLN A CA 1
ATOM 1582 C C . GLN A 1 203 ? 16.048 -2.396 12.518 1.00 97.12 203 GLN A C 1
ATOM 1584 O O . GLN A 1 203 ? 15.640 -3.555 12.416 1.00 97.12 203 GLN A O 1
ATOM 1589 N N . GLY A 1 204 ? 16.295 -1.632 11.452 1.00 95.31 204 GLY A N 1
ATOM 1590 C CA . GLY A 1 204 ? 15.981 -2.031 10.074 1.00 95.31 204 GLY A CA 1
ATOM 1591 C C . GLY A 1 204 ? 14.490 -1.904 9.738 1.00 95.31 204 GLY A C 1
ATOM 1592 O O . GLY A 1 204 ? 13.789 -1.050 10.292 1.00 95.31 204 GLY A O 1
ATOM 1593 N N . GLY A 1 205 ? 13.987 -2.752 8.837 1.00 94.62 205 GLY A N 1
ATOM 1594 C CA . GLY A 1 205 ? 12.585 -2.717 8.398 1.00 94.62 205 GLY A CA 1
ATOM 1595 C C . GLY A 1 205 ? 12.258 -1.571 7.441 1.00 94.62 205 GLY A C 1
ATOM 1596 O O . GLY A 1 205 ? 11.216 -0.926 7.580 1.00 94.62 205 GLY A O 1
ATOM 1597 N N . ASP A 1 206 ? 13.157 -1.309 6.500 1.00 96.44 206 ASP A N 1
ATOM 1598 C CA . ASP A 1 206 ? 12.942 -0.375 5.396 1.00 96.44 206 ASP A CA 1
ATOM 1599 C C . ASP A 1 206 ? 12.115 -1.045 4.300 1.00 96.44 206 ASP A C 1
ATOM 1601 O O . ASP A 1 206 ? 12.185 -2.260 4.101 1.00 96.44 206 ASP A O 1
ATOM 1605 N N . LEU A 1 207 ? 11.346 -0.257 3.557 1.00 96.81 207 LEU A N 1
ATOM 1606 C CA . LEU A 1 207 ? 10.589 -0.753 2.416 1.00 96.81 207 LEU A CA 1
ATOM 1607 C C . LEU A 1 207 ? 11.436 -0.619 1.158 1.00 96.81 207 LEU A C 1
ATOM 1609 O O . LEU A 1 207 ? 11.827 0.487 0.792 1.00 96.81 207 LEU A O 1
ATOM 1613 N N . ARG A 1 208 ? 11.762 -1.743 0.523 1.00 97.06 208 ARG A N 1
ATOM 1614 C CA . ARG A 1 208 ? 12.540 -1.788 -0.720 1.00 97.06 208 ARG A CA 1
ATOM 1615 C C . ARG A 1 208 ? 11.612 -1.964 -1.905 1.00 97.06 208 ARG A C 1
ATOM 1617 O O . ARG A 1 208 ? 10.629 -2.686 -1.782 1.00 97.06 208 ARG A O 1
ATOM 1624 N N . PHE A 1 209 ? 11.979 -1.374 -3.037 1.00 96.19 209 PHE A N 1
ATOM 1625 C CA . PHE A 1 209 ? 11.178 -1.367 -4.254 1.00 96.19 209 PHE A CA 1
ATOM 1626 C C . PHE A 1 209 ? 11.978 -1.836 -5.468 1.00 96.19 209 PHE A C 1
ATOM 1628 O O . PHE A 1 209 ? 13.157 -1.497 -5.627 1.00 96.19 209 PHE A O 1
ATOM 1635 N N . LYS A 1 210 ? 11.304 -2.586 -6.335 1.00 93.81 210 LYS A N 1
ATOM 1636 C CA . LYS A 1 210 ? 11.700 -2.884 -7.711 1.00 93.81 210 LYS A CA 1
ATOM 1637 C C . LYS A 1 210 ? 10.467 -2.771 -8.618 1.00 93.81 210 LYS A C 1
ATOM 1639 O O . LYS A 1 210 ? 9.349 -2.925 -8.134 1.00 93.81 210 LYS A O 1
ATOM 1644 N N . ARG A 1 211 ? 10.644 -2.489 -9.904 1.00 92.06 211 ARG A N 1
ATOM 1645 C CA . ARG A 1 211 ? 9.540 -2.377 -10.879 1.00 92.06 211 ARG A CA 1
ATOM 1646 C C . ARG A 1 211 ? 9.946 -2.953 -12.228 1.00 92.06 211 ARG A C 1
ATOM 1648 O O . ARG A 1 211 ? 11.140 -3.084 -12.478 1.00 92.06 211 ARG A O 1
ATOM 1655 N N . ALA A 1 212 ? 8.973 -3.250 -13.082 1.00 89.38 212 ALA A N 1
ATOM 1656 C CA . ALA A 1 212 ? 9.246 -3.591 -14.473 1.00 89.38 212 ALA A CA 1
ATOM 1657 C C . ALA A 1 212 ? 9.884 -2.412 -15.226 1.00 89.38 212 ALA A C 1
ATOM 1659 O O . ALA A 1 212 ? 9.757 -1.250 -14.814 1.00 89.38 212 ALA A O 1
ATOM 1660 N N . PHE A 1 213 ? 10.586 -2.729 -16.311 1.00 87.00 213 PHE A N 1
ATOM 1661 C CA . PHE A 1 213 ? 11.087 -1.733 -17.255 1.00 87.00 213 PHE A CA 1
ATOM 1662 C C . PHE A 1 213 ? 9.925 -0.943 -17.855 1.00 87.00 213 PHE A C 1
ATOM 1664 O O . PHE A 1 213 ? 8.845 -1.491 -18.085 1.00 87.00 213 PHE A O 1
ATOM 1671 N N . PHE A 1 214 ? 10.143 0.342 -18.108 1.00 87.38 214 PHE A N 1
ATOM 1672 C CA . PHE A 1 214 ? 9.291 1.066 -19.046 1.00 87.38 214 PHE A CA 1
ATOM 1673 C C . PHE A 1 214 ? 9.599 0.616 -20.475 1.00 87.38 214 PHE A C 1
ATOM 1675 O O . PHE A 1 214 ? 10.668 0.055 -20.730 1.00 87.38 214 PHE A O 1
ATOM 1682 N N . GLN A 1 215 ? 8.670 0.852 -21.398 1.00 82.50 215 GLN A N 1
ATOM 1683 C CA . GLN A 1 215 ? 8.830 0.454 -22.798 1.00 82.50 215 GLN A CA 1
ATOM 1684 C C . GLN A 1 215 ? 10.107 1.046 -23.424 1.00 82.50 215 GLN A C 1
ATOM 1686 O O . GLN A 1 215 ? 10.877 0.333 -24.064 1.00 82.50 215 GLN A O 1
ATOM 1691 N N . ASP A 1 216 ? 10.377 2.330 -23.185 1.00 80.88 216 ASP A N 1
ATOM 1692 C CA . ASP A 1 216 ? 11.557 3.038 -23.694 1.00 80.88 216 ASP A CA 1
ATOM 1693 C C . ASP A 1 216 ? 12.858 2.611 -22.993 1.00 80.88 216 ASP A C 1
ATOM 1695 O O . ASP A 1 216 ? 13.890 2.435 -23.641 1.00 80.88 216 ASP A O 1
ATOM 1699 N N . GLU A 1 217 ? 12.813 2.365 -21.679 1.00 84.00 217 GLU A N 1
ATOM 1700 C CA . GLU A 1 217 ? 13.945 1.789 -20.941 1.00 84.00 217 GLU A CA 1
ATOM 1701 C C . GLU A 1 217 ? 14.332 0.409 -21.487 1.00 84.00 217 GLU A C 1
ATOM 1703 O O . GLU A 1 217 ? 15.519 0.126 -21.659 1.00 84.00 217 GLU A O 1
ATOM 1708 N N . ALA A 1 218 ? 13.340 -0.444 -21.762 1.00 81.44 218 ALA A N 1
ATOM 1709 C CA . ALA A 1 218 ? 13.548 -1.752 -22.368 1.00 81.44 218 ALA A CA 1
ATOM 1710 C C . ALA A 1 218 ? 14.167 -1.610 -23.763 1.00 81.44 218 ALA A C 1
ATOM 1712 O O . ALA A 1 218 ? 15.196 -2.230 -24.023 1.00 81.44 218 ALA A O 1
ATOM 1713 N N . ALA A 1 219 ? 13.617 -0.742 -24.621 1.00 78.56 219 ALA A N 1
ATOM 1714 C CA . ALA A 1 219 ? 14.137 -0.513 -25.970 1.00 78.56 219 ALA A CA 1
ATOM 1715 C C . ALA A 1 219 ? 15.607 -0.084 -25.933 1.00 78.56 219 ALA A C 1
ATOM 1717 O O . ALA A 1 219 ? 16.459 -0.694 -26.582 1.00 78.56 219 ALA A O 1
ATOM 1718 N N . HIS A 1 220 ? 15.935 0.884 -25.076 1.00 77.81 220 HIS A N 1
ATOM 1719 C CA . HIS A 1 220 ? 17.302 1.361 -24.920 1.00 77.81 220 HIS A CA 1
ATOM 1720 C C . HIS A 1 220 ? 18.253 0.256 -24.431 1.00 77.81 220 HIS A C 1
ATOM 1722 O O . HIS A 1 220 ? 19.346 0.090 -24.975 1.00 77.81 220 HIS A O 1
ATOM 1728 N N . ILE A 1 221 ? 17.847 -0.528 -23.428 1.00 77.81 221 ILE A N 1
ATOM 1729 C CA . ILE A 1 221 ? 18.653 -1.620 -22.859 1.00 77.81 221 ILE A CA 1
ATOM 1730 C C . ILE A 1 221 ? 18.861 -2.746 -23.873 1.00 77.81 221 ILE A C 1
ATOM 1732 O O . ILE A 1 221 ? 19.977 -3.250 -24.008 1.00 77.81 221 ILE A O 1
ATOM 1736 N N . PHE A 1 222 ? 17.814 -3.143 -24.591 1.00 74.31 222 PHE A N 1
ATOM 1737 C CA . PHE A 1 222 ? 17.876 -4.251 -25.536 1.00 74.31 222 PHE A CA 1
ATOM 1738 C C . PHE A 1 222 ? 18.618 -3.891 -26.825 1.00 74.31 222 PHE A C 1
ATOM 1740 O O . PHE A 1 222 ? 19.308 -4.751 -27.371 1.00 74.31 222 PHE A O 1
ATOM 1747 N N . MET A 1 223 ? 18.560 -2.629 -27.264 1.00 72.06 223 MET A N 1
ATOM 1748 C CA . MET A 1 223 ? 19.258 -2.162 -28.468 1.00 72.06 223 MET A CA 1
ATOM 1749 C C . MET A 1 223 ? 20.699 -1.704 -28.214 1.00 72.06 223 MET A C 1
ATOM 1751 O O . MET A 1 223 ? 21.538 -1.825 -29.105 1.00 72.06 223 MET A O 1
ATOM 1755 N N . SER A 1 224 ? 21.024 -1.231 -27.005 1.00 71.81 224 SER A N 1
ATOM 1756 C CA . SER A 1 224 ? 22.335 -0.613 -26.726 1.00 71.81 224 SER A CA 1
ATOM 1757 C C . SER A 1 224 ? 23.332 -1.523 -26.002 1.00 71.81 224 SER A C 1
ATOM 1759 O O . SER A 1 224 ? 24.501 -1.159 -25.849 1.00 71.81 224 SER A O 1
ATOM 1761 N N . ILE A 1 225 ? 22.913 -2.698 -25.522 1.00 71.50 225 ILE A N 1
ATOM 1762 C CA . ILE A 1 225 ? 23.796 -3.615 -24.785 1.00 71.50 225 ILE A CA 1
ATOM 1763 C C . ILE A 1 225 ? 24.345 -4.701 -25.714 1.00 71.50 225 ILE A C 1
ATOM 1765 O O . ILE A 1 225 ? 23.614 -5.347 -26.458 1.00 71.50 225 ILE A O 1
ATOM 1769 N N . ALA A 1 226 ? 25.655 -4.951 -25.625 1.00 71.81 226 ALA A N 1
ATOM 1770 C CA . ALA A 1 226 ? 26.314 -6.023 -26.364 1.00 71.81 226 ALA A CA 1
ATOM 1771 C C . ALA A 1 226 ? 25.686 -7.399 -26.070 1.00 71.81 226 ALA A C 1
ATOM 1773 O O . ALA A 1 226 ? 25.409 -7.730 -24.916 1.00 71.81 226 ALA A O 1
ATOM 1774 N N . GLN A 1 227 ? 25.549 -8.235 -27.106 1.00 70.06 227 GLN A N 1
ATOM 1775 C CA . GLN A 1 227 ? 25.019 -9.604 -26.982 1.00 70.06 227 GLN A CA 1
ATOM 1776 C C . GLN A 1 227 ? 25.826 -10.462 -25.993 1.00 70.06 227 GLN A C 1
ATOM 1778 O O . GLN A 1 227 ? 25.270 -11.292 -25.281 1.00 70.06 227 GLN A O 1
ATOM 1783 N N . CYS A 1 228 ? 27.138 -10.227 -25.901 1.00 77.38 228 CYS A N 1
ATOM 1784 C CA . CYS A 1 228 ? 27.991 -10.802 -24.866 1.00 77.38 228 CYS A CA 1
ATOM 1785 C C . CYS A 1 228 ? 28.077 -9.832 -23.684 1.00 77.38 228 CYS A C 1
ATOM 1787 O O . CYS A 1 228 ? 28.852 -8.872 -23.722 1.00 77.38 228 CYS A O 1
ATOM 1789 N N . ARG A 1 229 ? 27.303 -10.088 -22.626 1.00 78.50 229 ARG A N 1
ATOM 1790 C CA . ARG A 1 229 ? 27.214 -9.211 -21.449 1.00 78.50 229 ARG A CA 1
ATOM 1791 C C . ARG A 1 229 ? 27.616 -9.905 -20.148 1.00 78.50 229 ARG A C 1
ATOM 1793 O O . ARG A 1 229 ? 27.556 -11.130 -20.051 1.00 78.50 229 ARG A O 1
ATOM 1800 N N . PRO A 1 230 ? 28.046 -9.137 -19.127 1.00 84.44 230 PRO A N 1
ATOM 1801 C CA . PRO A 1 230 ? 28.344 -9.700 -17.819 1.00 84.44 230 PRO A CA 1
ATOM 1802 C C . PRO A 1 230 ? 27.121 -10.423 -17.228 1.00 84.44 230 PRO A C 1
ATOM 1804 O O . PRO A 1 230 ? 26.003 -9.923 -17.376 1.00 84.44 230 PRO A O 1
ATOM 1807 N N . PRO A 1 231 ? 27.310 -11.514 -16.459 1.00 84.56 231 PRO A N 1
ATOM 1808 C CA . PRO A 1 231 ? 26.203 -12.274 -15.868 1.00 84.56 231 PRO A CA 1
ATOM 1809 C C . PRO A 1 231 ? 25.230 -11.440 -15.023 1.00 84.56 231 PRO A C 1
ATOM 1811 O O . PRO A 1 231 ? 24.054 -11.768 -14.916 1.00 84.56 231 PRO A O 1
ATOM 1814 N N . ALA A 1 232 ? 25.703 -10.346 -14.418 1.00 80.69 232 ALA A N 1
ATOM 1815 C CA . ALA A 1 232 ? 24.851 -9.437 -13.654 1.00 80.69 232 ALA A CA 1
ATOM 1816 C C . ALA A 1 232 ? 23.834 -8.685 -14.534 1.00 80.69 232 ALA A C 1
ATOM 1818 O O . ALA A 1 232 ? 22.705 -8.471 -14.100 1.00 80.69 232 ALA A O 1
ATOM 1819 N N . CYS A 1 233 ? 24.224 -8.303 -15.755 1.00 79.19 233 CYS A N 1
ATOM 1820 C CA . CYS A 1 233 ? 23.339 -7.654 -16.722 1.00 79.19 233 CYS A CA 1
ATOM 1821 C C . CYS A 1 233 ? 22.334 -8.653 -17.298 1.00 79.19 233 CYS A C 1
ATOM 1823 O O . CYS A 1 233 ? 21.153 -8.330 -17.366 1.00 79.19 233 CYS A O 1
ATOM 1825 N N . GLU A 1 234 ? 22.785 -9.868 -17.633 1.00 81.75 234 GLU A N 1
ATOM 1826 C CA . GLU A 1 234 ? 21.893 -10.948 -18.080 1.00 81.75 234 GLU A CA 1
ATOM 1827 C C . GLU A 1 234 ? 20.825 -11.229 -17.024 1.00 81.75 234 GLU A C 1
ATOM 1829 O O . GLU A 1 234 ? 19.636 -11.157 -17.301 1.00 81.75 234 GLU A O 1
ATOM 1834 N N . LYS A 1 235 ? 21.243 -11.407 -15.765 1.00 81.38 235 LYS A N 1
ATOM 1835 C CA . LYS A 1 235 ? 20.318 -11.659 -14.662 1.00 81.38 235 LYS A CA 1
ATOM 1836 C C . LYS A 1 235 ? 19.294 -10.535 -14.481 1.00 81.38 235 LYS A C 1
ATOM 1838 O O . LYS A 1 235 ? 18.143 -10.816 -14.162 1.00 81.38 235 LYS A O 1
ATOM 1843 N N . LEU A 1 236 ? 19.695 -9.270 -14.628 1.00 80.62 236 LEU A N 1
ATOM 1844 C CA . LEU A 1 236 ? 18.776 -8.132 -14.513 1.00 80.62 236 LEU A CA 1
ATOM 1845 C C . LEU A 1 236 ? 17.697 -8.181 -15.602 1.00 80.62 236 LEU A C 1
ATOM 1847 O O . LEU A 1 236 ? 16.519 -7.999 -15.299 1.00 80.62 236 LEU A O 1
ATOM 1851 N N . ILE A 1 237 ? 18.117 -8.461 -16.835 1.00 79.19 237 ILE A N 1
ATOM 1852 C CA . ILE A 1 237 ? 17.249 -8.606 -18.004 1.00 79.19 237 ILE A CA 1
ATOM 1853 C C . ILE A 1 237 ? 16.292 -9.787 -17.821 1.00 79.19 237 ILE A C 1
ATOM 1855 O O . ILE A 1 237 ? 15.084 -9.600 -17.899 1.00 79.19 237 ILE A O 1
ATOM 1859 N N . GLU A 1 238 ? 16.814 -10.966 -17.475 1.00 79.81 238 GLU A N 1
ATOM 1860 C CA . GLU A 1 238 ? 16.016 -12.172 -17.218 1.00 79.81 238 GLU A CA 1
ATOM 1861 C C . GLU A 1 238 ? 15.010 -11.974 -16.076 1.00 79.81 238 GLU A C 1
ATOM 1863 O O . GLU A 1 238 ? 13.907 -12.512 -16.110 1.00 79.81 238 GLU A O 1
ATOM 1868 N N . THR A 1 239 ? 15.379 -11.204 -15.046 1.00 80.44 239 THR A N 1
ATOM 1869 C CA . THR A 1 239 ? 14.469 -10.907 -13.928 1.00 80.44 239 THR A CA 1
ATOM 1870 C C . THR A 1 239 ? 13.347 -9.956 -14.354 1.00 80.44 239 THR A C 1
ATOM 1872 O O . THR A 1 239 ? 12.290 -9.954 -13.723 1.00 80.44 239 THR A O 1
ATOM 1875 N N . GLY A 1 240 ? 13.569 -9.117 -15.371 1.00 83.00 240 GLY A N 1
ATOM 1876 C CA . GLY A 1 240 ? 12.579 -8.151 -15.850 1.00 83.00 240 GLY A CA 1
ATOM 1877 C C . GLY A 1 240 ? 12.300 -6.994 -14.883 1.00 83.00 240 GLY A C 1
ATOM 1878 O O . GLY A 1 240 ? 11.320 -6.278 -15.065 1.00 83.00 240 GLY A O 1
ATOM 1879 N N . LEU A 1 241 ? 13.105 -6.820 -13.823 1.00 86.69 241 LEU A N 1
ATOM 1880 C CA . LEU A 1 241 ? 12.827 -5.866 -12.745 1.00 86.69 241 LEU A CA 1
ATOM 1881 C C . LEU A 1 241 ? 14.037 -5.003 -12.382 1.00 86.69 241 LEU A C 1
ATOM 1883 O O . LEU A 1 241 ? 15.071 -5.503 -11.936 1.00 86.69 241 LEU A O 1
ATOM 1887 N N . LEU A 1 242 ? 13.846 -3.689 -12.442 1.00 88.06 242 LEU A N 1
ATOM 1888 C CA . LEU A 1 242 ? 14.796 -2.673 -12.011 1.00 88.06 242 LEU A CA 1
ATOM 1889 C C . LEU A 1 242 ? 14.660 -2.376 -10.512 1.00 88.06 242 LEU A C 1
ATOM 1891 O O . LEU A 1 242 ? 13.569 -2.018 -10.057 1.00 88.06 242 LEU A O 1
ATOM 1895 N N . PRO A 1 243 ? 15.746 -2.462 -9.718 1.00 90.88 243 PRO A N 1
ATOM 1896 C CA . PRO A 1 243 ? 15.762 -1.940 -8.356 1.00 90.88 243 PRO A CA 1
ATOM 1897 C C . PRO A 1 243 ? 15.565 -0.420 -8.362 1.00 90.88 243 PRO A C 1
ATOM 1899 O O . PRO A 1 243 ? 16.350 0.307 -8.962 1.00 90.88 243 PRO A O 1
ATOM 1902 N N . VAL A 1 244 ? 14.546 0.060 -7.652 1.00 90.69 244 VAL A N 1
ATOM 1903 C CA . VAL A 1 244 ? 14.199 1.491 -7.603 1.00 90.6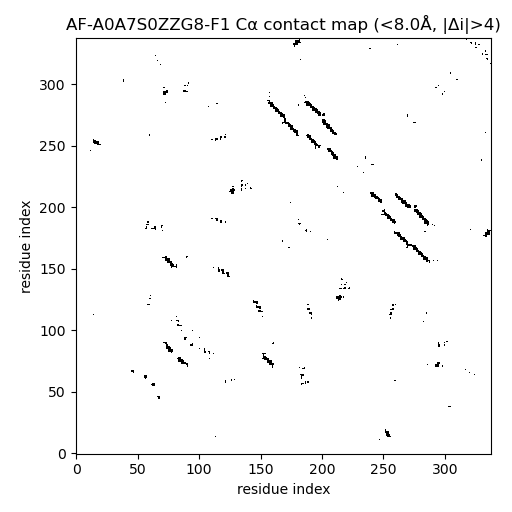9 244 VAL A CA 1
ATOM 1904 C C . VAL A 1 244 ? 14.825 2.176 -6.391 1.00 90.69 244 VAL A C 1
ATOM 1906 O O . VAL A 1 244 ? 15.231 3.332 -6.457 1.00 90.69 244 VAL A O 1
ATOM 1909 N N . GLY A 1 245 ? 14.928 1.462 -5.270 1.00 93.25 245 GLY A N 1
ATOM 1910 C CA . GLY A 1 245 ? 15.518 2.001 -4.049 1.00 93.25 245 GLY A CA 1
ATOM 1911 C C . GLY A 1 245 ? 14.846 1.487 -2.785 1.00 93.25 245 GLY A C 1
ATOM 1912 O O . GLY A 1 245 ? 14.229 0.417 -2.768 1.00 93.25 245 GLY A O 1
ATOM 1913 N N . SER A 1 246 ? 15.001 2.242 -1.700 1.00 96.06 246 SER A N 1
ATOM 1914 C CA . SER A 1 246 ? 14.420 1.916 -0.400 1.00 96.06 246 SER A CA 1
ATOM 1915 C C . SER A 1 246 ? 14.038 3.156 0.391 1.00 96.06 246 SER A C 1
ATOM 1917 O O . SER A 1 246 ? 14.738 4.164 0.342 1.00 96.06 246 SER A O 1
ATOM 1919 N N . VAL A 1 247 ? 12.974 3.044 1.182 1.00 96.62 247 VAL A N 1
ATOM 1920 C CA . VAL A 1 247 ? 12.454 4.111 2.036 1.00 96.62 247 VAL A CA 1
ATOM 1921 C C . VAL A 1 247 ? 12.416 3.633 3.485 1.00 96.62 247 VAL A C 1
ATOM 1923 O O . VAL A 1 247 ? 11.850 2.582 3.794 1.00 96.62 247 VAL A O 1
ATOM 1926 N N . SER A 1 248 ? 12.993 4.423 4.390 1.00 96.44 248 SER A N 1
ATOM 1927 C CA . SER A 1 248 ? 12.943 4.138 5.825 1.00 96.44 248 SER A CA 1
ATOM 1928 C C . SER A 1 248 ? 11.536 4.321 6.384 1.00 96.44 248 SER A C 1
ATOM 1930 O O . SER A 1 248 ? 10.819 5.239 5.991 1.00 96.44 248 SER A O 1
ATOM 1932 N N . LEU A 1 249 ? 11.134 3.472 7.329 1.00 95.94 249 LEU A N 1
ATOM 1933 C CA . LEU A 1 249 ? 9.782 3.474 7.903 1.00 95.94 249 LEU A CA 1
ATOM 1934 C C . LEU A 1 249 ? 9.790 3.739 9.424 1.00 95.94 249 LEU A C 1
ATOM 1936 O O . LEU A 1 249 ? 9.476 2.830 10.199 1.00 95.94 249 LEU A O 1
ATOM 1940 N N . PRO A 1 250 ? 10.182 4.943 9.894 1.00 96.31 250 PRO A N 1
ATOM 1941 C CA . PRO A 1 250 ? 10.055 5.319 11.304 1.00 96.31 250 PRO A CA 1
ATOM 1942 C C . PRO A 1 250 ? 8.586 5.533 11.702 1.00 96.31 250 PRO A C 1
ATOM 1944 O O . PRO A 1 250 ? 7.718 5.699 10.845 1.00 96.31 250 PRO A O 1
ATOM 1947 N N . ALA A 1 251 ? 8.303 5.565 13.008 1.00 96.81 251 ALA A N 1
ATOM 1948 C CA . ALA A 1 251 ? 6.984 5.956 13.505 1.00 96.81 251 ALA A CA 1
ATOM 1949 C C . ALA A 1 251 ? 6.608 7.369 13.014 1.00 96.81 251 ALA A C 1
ATOM 1951 O O . ALA A 1 251 ? 7.452 8.263 12.966 1.00 96.81 251 ALA A O 1
ATOM 1952 N N . GLY A 1 252 ? 5.348 7.559 12.626 1.00 95.81 252 GLY A N 1
ATOM 1953 C CA . GLY A 1 252 ? 4.826 8.797 12.044 1.00 95.81 252 GLY A CA 1
ATOM 1954 C C . GLY A 1 252 ? 5.073 8.962 10.540 1.00 95.81 252 GLY A C 1
ATOM 1955 O O . GLY A 1 252 ? 4.619 9.955 9.972 1.00 95.81 252 GLY A O 1
ATOM 1956 N N . ARG A 1 253 ? 5.765 8.024 9.873 1.00 96.00 253 ARG A N 1
ATOM 1957 C CA . ARG A 1 253 ? 5.947 8.064 8.413 1.00 96.00 253 ARG A CA 1
ATOM 1958 C C . ARG A 1 253 ? 4.659 7.674 7.690 1.00 96.00 253 ARG A C 1
ATOM 1960 O O . ARG A 1 253 ? 4.067 6.643 8.007 1.00 96.00 253 ARG A O 1
ATOM 1967 N N . SER A 1 254 ? 4.316 8.454 6.668 1.00 96.19 254 SER A N 1
ATOM 1968 C CA . SER A 1 254 ? 3.338 8.101 5.634 1.00 96.19 254 SER A CA 1
ATOM 1969 C C . SER A 1 254 ? 4.035 7.980 4.279 1.00 96.19 254 SER A C 1
ATOM 1971 O O . SER A 1 254 ? 5.026 8.675 4.049 1.00 96.19 254 SER A O 1
ATOM 1973 N N . LEU A 1 255 ? 3.555 7.083 3.421 1.00 95.94 255 LEU A N 1
ATOM 1974 C CA . LEU A 1 255 ? 4.076 6.849 2.074 1.00 95.94 255 LEU A CA 1
ATOM 1975 C C . LEU A 1 255 ? 2.938 6.361 1.175 1.00 95.94 255 LEU A C 1
ATOM 1977 O O . LEU A 1 255 ? 2.186 5.490 1.604 1.00 95.94 255 LEU A O 1
ATOM 1981 N N . ALA A 1 256 ? 2.859 6.843 -0.066 1.00 97.19 256 ALA A N 1
ATOM 1982 C CA . ALA A 1 256 ? 2.044 6.210 -1.099 1.00 97.19 256 ALA A CA 1
ATOM 1983 C C . ALA A 1 256 ? 2.894 5.807 -2.306 1.00 97.19 256 ALA A C 1
ATOM 1985 O O . ALA A 1 256 ? 3.882 6.473 -2.613 1.00 97.19 256 ALA A O 1
ATOM 1986 N N . PHE A 1 257 ? 2.526 4.712 -2.964 1.00 97.06 257 PHE A N 1
ATOM 1987 C CA . PHE A 1 257 ? 3.222 4.195 -4.140 1.00 97.06 257 PHE A CA 1
ATOM 1988 C C . PHE A 1 257 ? 2.258 3.419 -5.055 1.00 97.06 257 PHE A C 1
ATOM 1990 O O . PHE A 1 257 ? 1.241 2.909 -4.574 1.00 97.06 257 PHE A O 1
ATOM 1997 N N . PRO A 1 258 ? 2.544 3.327 -6.367 1.00 96.06 258 PRO A N 1
ATOM 1998 C CA . PRO A 1 258 ? 1.708 2.579 -7.297 1.00 96.06 258 PRO A CA 1
ATOM 1999 C C . PRO A 1 258 ? 1.928 1.073 -7.141 1.00 96.06 258 PRO A C 1
ATOM 2001 O O . PRO A 1 258 ? 3.037 0.624 -6.850 1.00 96.06 258 PRO A O 1
ATOM 2004 N N . ASN A 1 259 ? 0.887 0.281 -7.387 1.00 95.06 259 ASN A N 1
ATOM 2005 C CA . ASN A 1 259 ? 0.930 -1.170 -7.193 1.00 95.06 259 ASN A CA 1
ATOM 2006 C C . ASN A 1 259 ? 1.802 -1.916 -8.229 1.00 95.06 259 ASN A C 1
ATOM 2008 O O . ASN A 1 259 ? 2.131 -3.082 -8.032 1.00 95.06 259 ASN A O 1
ATOM 2012 N N . SER A 1 260 ? 2.261 -1.234 -9.287 1.00 92.56 260 SER A N 1
ATOM 2013 C CA . SER A 1 260 ? 3.335 -1.720 -10.173 1.00 92.56 260 SER A CA 1
ATOM 2014 C C . SER A 1 260 ? 4.691 -1.870 -9.479 1.00 92.56 260 SER A C 1
ATOM 2016 O O . SER A 1 260 ? 5.579 -2.560 -9.983 1.00 92.56 260 SER A O 1
ATOM 2018 N N . HIS A 1 261 ? 4.885 -1.220 -8.329 1.00 93.69 261 HIS A N 1
ATOM 2019 C CA . HIS A 1 261 ? 6.122 -1.322 -7.571 1.00 93.69 261 HIS A CA 1
ATOM 2020 C C . HIS A 1 261 ? 6.087 -2.543 -6.653 1.00 93.69 261 HIS A C 1
ATOM 2022 O O . HIS A 1 261 ? 5.533 -2.526 -5.548 1.00 93.69 261 HIS A O 1
ATOM 2028 N N . VAL A 1 262 ? 6.763 -3.598 -7.100 1.00 93.25 262 VAL A N 1
ATOM 2029 C CA . VAL A 1 262 ? 7.047 -4.776 -6.287 1.00 93.25 262 VAL A CA 1
ATOM 2030 C C . VAL A 1 262 ? 7.878 -4.344 -5.090 1.00 93.25 262 VAL A C 1
ATOM 2032 O O . VAL A 1 262 ? 8.933 -3.718 -5.233 1.00 93.25 262 VAL A O 1
ATOM 2035 N N . HIS A 1 263 ? 7.443 -4.711 -3.895 1.00 94.62 263 HIS A N 1
ATOM 2036 C CA . HIS A 1 263 ? 8.083 -4.248 -2.679 1.00 94.62 263 HIS A CA 1
ATOM 2037 C C . HIS A 1 263 ? 8.317 -5.357 -1.667 1.00 94.62 263 HIS A C 1
ATOM 2039 O O . HIS A 1 263 ? 7.753 -6.448 -1.735 1.00 94.62 263 HIS A O 1
ATOM 2045 N N . LYS A 1 264 ? 9.235 -5.083 -0.742 1.00 93.88 264 LYS A N 1
ATOM 2046 C CA . LYS A 1 264 ? 9.627 -6.000 0.325 1.00 93.88 264 LYS A CA 1
ATOM 2047 C C . LYS A 1 264 ? 10.042 -5.219 1.563 1.00 93.88 264 LYS A C 1
ATOM 2049 O O . LYS A 1 264 ? 10.837 -4.284 1.476 1.00 93.88 264 LYS A O 1
ATOM 2054 N N . LEU A 1 265 ? 9.572 -5.662 2.727 1.00 94.50 265 LEU A N 1
ATOM 2055 C CA . LEU A 1 265 ? 10.114 -5.218 4.008 1.00 94.50 265 LEU A CA 1
ATOM 2056 C C . LEU A 1 265 ? 11.498 -5.849 4.215 1.00 94.50 265 LEU A C 1
ATOM 2058 O O . LEU A 1 265 ? 11.624 -7.076 4.236 1.00 94.50 265 LEU A O 1
ATOM 2062 N N . SER A 1 266 ? 12.534 -5.023 4.358 1.00 95.75 266 SER A N 1
ATOM 2063 C CA . SER A 1 266 ? 13.873 -5.490 4.713 1.00 95.75 266 SER A CA 1
ATOM 2064 C C . SER A 1 266 ? 13.890 -6.070 6.125 1.00 95.75 266 SER A C 1
ATOM 2066 O O . SER A 1 266 ? 12.968 -5.855 6.917 1.00 95.75 266 SER A O 1
ATOM 2068 N N . LYS A 1 267 ? 14.944 -6.825 6.446 1.00 97.12 267 LYS A N 1
ATOM 2069 C CA . LYS A 1 267 ? 15.088 -7.448 7.759 1.00 97.12 267 LYS A CA 1
ATOM 2070 C C . LYS A 1 267 ? 14.915 -6.406 8.869 1.00 97.12 267 LYS A C 1
ATOM 2072 O O . LYS A 1 267 ? 15.642 -5.414 8.928 1.00 97.12 267 LYS A O 1
ATOM 2077 N N . ILE A 1 268 ? 13.957 -6.660 9.749 1.00 96.88 268 ILE A N 1
ATOM 2078 C CA . ILE A 1 268 ? 13.727 -5.918 10.981 1.00 96.88 268 ILE A CA 1
ATOM 2079 C C . ILE A 1 268 ? 14.114 -6.813 12.156 1.00 96.88 268 ILE A C 1
ATOM 2081 O O . ILE A 1 268 ? 13.787 -7.999 12.177 1.00 96.88 268 ILE A O 1
ATOM 2085 N N . THR A 1 269 ? 14.861 -6.264 13.108 1.00 97.94 269 THR A N 1
ATOM 2086 C CA . THR A 1 269 ? 15.389 -6.998 14.265 1.00 97.94 269 THR A CA 1
ATOM 2087 C C . THR A 1 269 ? 15.053 -6.245 15.540 1.00 97.94 269 THR A C 1
ATOM 2089 O O . THR A 1 269 ? 15.246 -5.030 15.599 1.00 97.94 269 THR A O 1
ATOM 2092 N N . ASN A 1 270 ? 14.579 -6.955 16.562 1.00 98.12 270 ASN A N 1
ATOM 2093 C CA . ASN A 1 270 ? 14.461 -6.387 17.899 1.00 98.12 270 ASN A CA 1
ATOM 2094 C C . ASN A 1 270 ? 15.808 -6.491 18.627 1.00 98.12 270 ASN A C 1
ATOM 2096 O O . ASN A 1 270 ? 16.233 -7.584 18.997 1.00 98.12 270 ASN A O 1
ATOM 2100 N N . THR A 1 271 ? 16.473 -5.356 18.833 1.00 97.88 271 THR A N 1
ATOM 2101 C CA . THR A 1 271 ? 17.758 -5.276 19.549 1.00 97.88 271 THR A CA 1
ATOM 2102 C C . THR A 1 271 ? 17.595 -4.943 21.035 1.00 97.88 271 THR A C 1
ATOM 2104 O O . THR A 1 271 ? 18.587 -4.699 21.716 1.00 97.88 271 THR A O 1
ATOM 2107 N N . GLY A 1 272 ? 16.358 -4.856 21.529 1.00 96.81 272 GLY A N 1
ATOM 2108 C CA . GLY A 1 272 ? 16.045 -4.595 22.932 1.00 96.81 272 GLY A CA 1
ATOM 2109 C C . GLY A 1 272 ? 15.941 -5.871 23.768 1.00 96.81 272 GLY A C 1
ATOM 2110 O O . GLY A 1 272 ? 16.026 -6.982 23.250 1.00 96.81 272 GLY A O 1
ATOM 2111 N N . SER A 1 273 ? 15.721 -5.691 25.071 1.00 96.69 273 SER A N 1
ATOM 2112 C CA . SER A 1 273 ? 15.511 -6.776 26.040 1.00 96.69 273 SER A CA 1
ATOM 2113 C C . SER A 1 273 ? 14.042 -7.163 26.235 1.00 96.69 273 SER A C 1
ATOM 2115 O O . SER A 1 273 ? 13.774 -8.185 26.851 1.00 96.69 273 SER A O 1
ATOM 2117 N N . GLU A 1 274 ? 13.102 -6.382 25.694 1.00 97.31 274 GLU A N 1
ATOM 2118 C CA . GLU A 1 274 ? 11.653 -6.589 25.822 1.00 97.31 274 GLU A CA 1
ATOM 2119 C C . GLU A 1 274 ? 10.980 -6.775 24.451 1.00 97.31 274 GLU A C 1
ATOM 2121 O O . GLU A 1 274 ? 11.533 -6.326 23.436 1.00 97.31 274 GLU A O 1
ATOM 2126 N N . PRO A 1 275 ? 9.788 -7.402 24.382 1.00 97.62 275 PRO A N 1
ATOM 2127 C CA . PRO A 1 275 ? 9.010 -7.481 23.151 1.00 97.62 275 PRO A CA 1
ATOM 2128 C C . PRO A 1 275 ? 8.717 -6.095 22.564 1.00 97.62 275 PRO A C 1
ATOM 2130 O O . PRO A 1 275 ? 8.243 -5.193 23.256 1.00 97.62 275 PRO A O 1
ATOM 2133 N N . ALA A 1 276 ? 8.986 -5.933 21.271 1.00 97.88 276 ALA A N 1
ATOM 2134 C CA . ALA A 1 276 ? 8.893 -4.657 20.574 1.00 97.88 276 ALA A CA 1
ATOM 2135 C C . ALA A 1 276 ? 7.813 -4.695 19.491 1.00 97.88 276 ALA A C 1
ATOM 2137 O O . ALA A 1 276 ? 7.688 -5.674 18.753 1.00 97.88 276 ALA A O 1
ATOM 2138 N N . LYS A 1 277 ? 7.033 -3.620 19.383 1.00 96.81 277 LYS A N 1
ATOM 2139 C CA . LYS A 1 277 ? 5.828 -3.548 18.552 1.00 96.81 277 LYS A CA 1
ATOM 2140 C C . LYS A 1 277 ? 5.979 -2.597 17.377 1.00 96.81 277 LYS A C 1
ATOM 2142 O O . LYS A 1 277 ? 6.571 -1.518 17.479 1.00 96.81 277 LYS A O 1
ATOM 2147 N N . ARG A 1 278 ? 5.331 -2.957 16.271 1.00 96.00 278 ARG A N 1
ATOM 2148 C CA . ARG A 1 278 ? 5.062 -2.057 15.148 1.00 96.00 278 ARG A CA 1
ATOM 2149 C C . ARG A 1 278 ? 3.604 -2.185 14.714 1.00 96.00 278 ARG A C 1
ATOM 2151 O O . ARG A 1 278 ? 3.093 -3.291 14.578 1.00 96.00 278 ARG A O 1
ATOM 2158 N N . ARG A 1 279 ? 2.970 -1.031 14.495 1.00 96.75 279 ARG A N 1
ATOM 2159 C CA . ARG A 1 279 ? 1.597 -0.886 13.996 1.00 96.75 279 ARG A CA 1
ATOM 2160 C C . ARG A 1 279 ? 1.614 -0.106 12.700 1.00 96.75 279 ARG A C 1
ATOM 2162 O O . ARG A 1 279 ? 2.163 1.001 12.662 1.00 96.75 279 ARG A O 1
ATOM 2169 N N . ILE A 1 280 ? 0.966 -0.650 11.681 1.00 96.69 280 ILE A N 1
ATOM 2170 C CA . ILE A 1 280 ? 0.733 0.039 10.416 1.00 96.69 280 ILE A CA 1
ATOM 2171 C C . ILE A 1 280 ? -0.746 0.043 10.045 1.00 96.69 280 ILE A C 1
ATOM 2173 O O . ILE A 1 280 ? -1.486 -0.879 10.388 1.00 96.69 280 ILE A O 1
ATOM 2177 N N . VAL A 1 281 ? -1.143 1.082 9.320 1.00 97.81 281 VAL A N 1
ATOM 2178 C CA . VAL A 1 281 ? -2.415 1.156 8.596 1.00 97.81 281 VAL A CA 1
ATOM 2179 C C . VAL A 1 281 ? -2.085 1.288 7.121 1.00 97.81 281 VAL A C 1
ATOM 2181 O O . VAL A 1 281 ? -1.208 2.074 6.764 1.00 97.81 281 VAL A O 1
ATOM 2184 N N . VAL A 1 282 ? -2.756 0.508 6.286 1.00 97.81 282 VAL A N 1
ATOM 2185 C CA . VAL A 1 282 ? -2.590 0.519 4.837 1.00 97.81 282 VAL A CA 1
ATOM 2186 C C . VAL A 1 282 ? -3.956 0.692 4.185 1.00 97.81 282 VAL A C 1
ATOM 2188 O O . VAL A 1 282 ? -4.923 0.042 4.586 1.00 97.81 282 VAL A O 1
ATOM 2191 N N . PHE A 1 283 ? -4.017 1.565 3.189 1.00 98.50 283 PHE A N 1
ATOM 2192 C CA . PHE A 1 283 ? -5.149 1.741 2.293 1.00 98.50 283 PHE A CA 1
ATOM 2193 C C . PHE A 1 283 ? -4.723 1.322 0.895 1.00 98.50 283 PHE A C 1
ATOM 2195 O O . PHE A 1 283 ? -3.726 1.828 0.381 1.00 98.50 283 PHE A O 1
ATOM 2202 N N . TRP A 1 284 ? -5.487 0.436 0.274 1.00 98.38 284 TRP A N 1
ATOM 2203 C CA . TRP A 1 284 ? -5.313 0.084 -1.127 1.00 98.38 284 TRP A CA 1
ATOM 2204 C C . TRP A 1 284 ? -6.447 0.691 -1.934 1.00 98.38 284 TRP A C 1
ATOM 2206 O O . TRP A 1 284 ? -7.618 0.390 -1.700 1.00 98.38 284 TRP A O 1
ATOM 2216 N N . LEU A 1 285 ? -6.085 1.575 -2.857 1.00 98.50 285 LEU A N 1
ATOM 2217 C CA . LEU A 1 285 ? -7.008 2.186 -3.796 1.00 98.50 285 LEU A CA 1
ATOM 2218 C C . LEU A 1 285 ? -7.282 1.187 -4.920 1.00 98.50 285 LEU A C 1
ATOM 2220 O O . LEU A 1 285 ? -6.360 0.804 -5.642 1.00 98.50 285 LEU A O 1
ATOM 2224 N N . VAL A 1 286 ? -8.541 0.785 -5.063 1.00 98.19 286 VAL A N 1
ATOM 2225 C CA . VAL A 1 286 ? -9.030 0.083 -6.254 1.00 98.19 286 VAL A CA 1
ATOM 2226 C C . VAL A 1 286 ? -9.180 1.101 -7.384 1.00 98.19 286 VAL A C 1
ATOM 2228 O O . VAL A 1 286 ? -9.444 2.279 -7.129 1.00 98.19 286 VAL A O 1
ATOM 2231 N N . ASN A 1 287 ? -8.976 0.661 -8.624 1.00 96.88 287 ASN A N 1
ATOM 2232 C CA . ASN A 1 287 ? -9.036 1.494 -9.818 1.00 96.88 287 ASN A CA 1
ATOM 2233 C C . ASN A 1 287 ? -10.315 2.350 -9.829 1.00 96.88 287 ASN A C 1
ATOM 2235 O O . ASN A 1 287 ? -11.398 1.789 -9.954 1.00 96.88 287 ASN A O 1
ATOM 2239 N N . PRO A 1 288 ? -10.220 3.694 -9.754 1.00 96.25 288 PRO A N 1
ATOM 2240 C CA . PRO A 1 288 ? -11.399 4.562 -9.722 1.00 96.25 288 PRO A CA 1
ATOM 2241 C C . PRO A 1 288 ? -12.288 4.499 -10.976 1.00 96.25 288 PRO A C 1
ATOM 2243 O O . PRO A 1 288 ? -13.379 5.063 -10.971 1.00 96.25 288 PRO A O 1
ATOM 2246 N N . GLU A 1 289 ? -11.811 3.884 -12.060 1.00 94.69 289 GLU A N 1
ATOM 2247 C CA . GLU A 1 289 ? -12.518 3.744 -13.339 1.00 94.69 289 GLU A CA 1
ATOM 2248 C C . GLU A 1 289 ? -13.207 2.376 -13.490 1.00 94.69 289 GLU A C 1
ATOM 2250 O O . GLU A 1 289 ? -13.951 2.169 -14.446 1.00 94.69 289 GLU A O 1
ATOM 2255 N N . ILE A 1 290 ? -13.001 1.454 -12.542 1.00 93.50 290 ILE A N 1
ATOM 2256 C CA . ILE A 1 290 ? -13.588 0.109 -12.533 1.00 93.50 290 ILE A CA 1
ATOM 2257 C C . ILE A 1 290 ? -14.280 -0.116 -11.188 1.00 93.50 290 ILE A C 1
ATOM 2259 O O . ILE A 1 290 ? -13.772 0.258 -10.136 1.00 93.50 290 ILE A O 1
ATOM 2263 N N . ARG A 1 291 ? -15.454 -0.746 -11.209 1.00 94.38 291 ARG A N 1
ATOM 2264 C CA . ARG A 1 291 ? -16.177 -1.129 -9.993 1.00 94.38 291 ARG A CA 1
ATOM 2265 C C . ARG A 1 291 ? -16.153 -2.640 -9.847 1.00 94.38 291 ARG A C 1
ATOM 2267 O O . ARG A 1 291 ? -16.519 -3.349 -10.779 1.00 94.38 291 ARG A O 1
ATOM 2274 N N . ILE A 1 292 ? -15.740 -3.108 -8.676 1.00 93.88 292 ILE A N 1
ATOM 2275 C CA . ILE A 1 292 ? -15.771 -4.525 -8.294 1.00 93.88 292 ILE A CA 1
ATOM 2276 C C . ILE A 1 292 ? -16.783 -4.738 -7.157 1.00 93.88 292 ILE A C 1
ATOM 2278 O O . ILE A 1 292 ? -17.110 -3.764 -6.470 1.00 93.88 292 ILE A O 1
ATOM 2282 N N . PRO A 1 293 ? -17.269 -5.974 -6.919 1.00 95.00 293 PRO A N 1
ATOM 2283 C CA . PRO A 1 293 ? -18.130 -6.263 -5.773 1.00 95.00 293 PRO A CA 1
ATOM 2284 C C . PRO A 1 293 ? -17.517 -5.774 -4.457 1.00 95.00 293 PRO A C 1
ATOM 2286 O O . PRO A 1 293 ? -16.355 -6.071 -4.162 1.00 95.00 293 PRO A O 1
ATOM 2289 N N . SER A 1 294 ? -18.289 -5.027 -3.672 1.00 95.44 294 SER A N 1
ATOM 2290 C CA . SER A 1 294 ? -17.802 -4.345 -2.471 1.00 95.44 294 SER A CA 1
ATOM 2291 C C . SER A 1 294 ? -18.618 -4.695 -1.229 1.00 95.44 294 SER A C 1
ATOM 2293 O O . SER A 1 294 ? -19.556 -5.494 -1.263 1.00 95.44 294 SER A O 1
ATOM 2295 N N . THR A 1 295 ? -18.273 -4.090 -0.095 1.00 94.94 295 THR A N 1
ATOM 2296 C CA . THR A 1 295 ? -19.063 -4.205 1.140 1.00 94.94 295 THR A CA 1
ATOM 2297 C C . THR A 1 295 ? -20.400 -3.451 1.090 1.00 94.94 295 THR A C 1
ATOM 2299 O O . THR A 1 295 ? -21.153 -3.468 2.064 1.00 94.94 295 THR A O 1
ATOM 2302 N N . GLN A 1 296 ? -20.714 -2.769 -0.015 1.00 94.56 296 GLN A N 1
ATOM 2303 C CA . GLN A 1 296 ? -22.078 -2.326 -0.307 1.00 94.56 296 GLN A CA 1
ATOM 2304 C C . GLN A 1 296 ? -22.946 -3.485 -0.821 1.00 94.56 296 GLN A C 1
ATOM 2306 O O . GLN A 1 296 ? -24.126 -3.553 -0.478 1.00 94.56 296 GLN A O 1
ATOM 2311 N N . ASP A 1 297 ? -22.361 -4.394 -1.604 1.00 93.94 297 ASP A N 1
ATOM 2312 C CA . ASP A 1 297 ? -23.066 -5.514 -2.240 1.00 93.94 297 ASP A CA 1
ATOM 2313 C C . ASP A 1 297 ? -23.113 -6.755 -1.341 1.00 93.94 297 ASP A C 1
ATOM 2315 O O . ASP A 1 297 ? -24.070 -7.530 -1.364 1.00 93.94 297 ASP A O 1
ATOM 2319 N N . VAL A 1 298 ? -22.067 -6.950 -0.536 1.00 90.56 298 VAL A N 1
ATOM 2320 C CA . VAL A 1 298 ? -21.930 -8.092 0.370 1.00 90.56 298 VAL A CA 1
ATOM 2321 C C . VAL A 1 298 ? -22.198 -7.636 1.804 1.00 90.56 298 VAL A C 1
ATOM 2323 O O . VAL A 1 298 ? -21.548 -6.697 2.250 1.00 90.56 298 VAL A O 1
ATOM 2326 N N . PRO A 1 299 ? -23.111 -8.280 2.555 1.00 89.12 299 PRO A N 1
ATOM 2327 C CA . PRO A 1 299 ? -23.385 -7.925 3.943 1.00 89.12 299 PRO A CA 1
ATOM 2328 C C . PRO A 1 299 ? -22.267 -8.379 4.904 1.00 89.12 299 PRO A C 1
ATOM 2330 O O . PRO A 1 299 ? -21.513 -9.307 4.592 1.00 89.12 299 PRO A O 1
ATOM 2333 N N . PRO A 1 300 ? -22.192 -7.789 6.116 1.00 86.81 300 PRO A N 1
ATOM 2334 C CA . PRO A 1 300 ? -21.221 -8.175 7.139 1.00 86.81 300 PRO A CA 1
ATOM 2335 C C . PRO A 1 300 ? -21.235 -9.679 7.443 1.00 86.81 300 PRO A C 1
ATOM 2337 O O . PRO A 1 300 ? -22.285 -10.276 7.672 1.00 86.81 300 PRO A O 1
ATOM 2340 N N . GLN A 1 301 ? -20.050 -10.289 7.483 1.00 82.00 301 GLN A N 1
ATOM 2341 C CA . GLN A 1 301 ? -19.890 -11.746 7.578 1.00 82.00 301 GLN A CA 1
ATOM 2342 C C . GLN A 1 301 ? -19.617 -12.245 9.009 1.00 82.00 301 GLN A C 1
ATOM 2344 O O . GLN A 1 301 ? -19.654 -13.450 9.257 1.00 82.00 301 GLN A O 1
ATOM 2349 N N . GLN A 1 302 ? -19.357 -11.346 9.968 1.00 76.50 302 GLN A N 1
ATOM 2350 C CA . GLN A 1 302 ? -18.880 -11.691 11.317 1.00 76.50 302 GLN A CA 1
ATOM 2351 C C . GLN A 1 302 ? -19.864 -12.552 12.127 1.00 76.50 302 GLN A C 1
ATOM 2353 O O . GLN A 1 302 ? -19.435 -13.298 13.002 1.00 76.50 302 GLN A O 1
ATOM 2358 N N . SER A 1 303 ? -21.166 -12.461 11.850 1.00 78.88 303 SER A N 1
ATOM 2359 C CA . SER A 1 303 ? -22.215 -13.257 12.506 1.00 78.88 303 SER A CA 1
ATOM 2360 C C . SER A 1 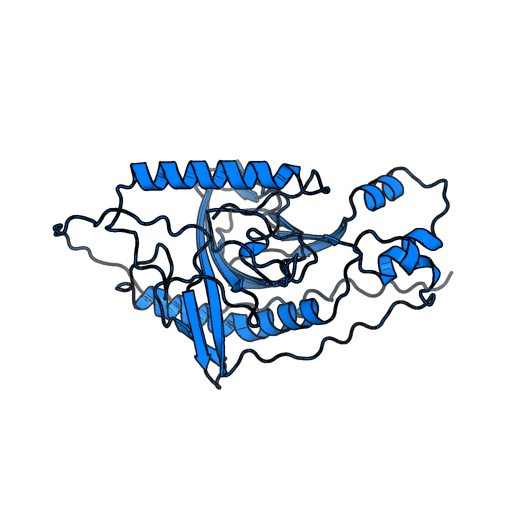303 ? -22.668 -14.472 11.688 1.00 78.88 303 SER A C 1
ATOM 2362 O O . SER A 1 303 ? -23.456 -15.277 12.177 1.00 78.88 303 SER A O 1
ATOM 2364 N N . VAL A 1 304 ? -22.177 -14.623 10.455 1.00 80.44 304 VAL A N 1
ATOM 2365 C CA . VAL A 1 304 ? -22.699 -15.586 9.469 1.00 80.44 304 VAL A CA 1
ATOM 2366 C C . VAL A 1 304 ? -21.922 -16.910 9.492 1.00 80.44 304 VAL A C 1
ATOM 2368 O O . VAL A 1 304 ? -22.416 -17.939 9.029 1.00 80.44 304 VAL A O 1
ATOM 2371 N N . MET A 1 305 ? -20.707 -16.928 10.052 1.00 81.75 305 MET A N 1
ATOM 2372 C CA . MET A 1 305 ? -19.890 -18.139 10.148 1.00 81.75 305 MET A CA 1
ATOM 2373 C C . MET A 1 305 ? -19.059 -18.206 11.431 1.00 81.75 305 MET A C 1
ATOM 2375 O O . MET A 1 305 ? -18.669 -17.188 11.995 1.00 81.75 305 MET A O 1
ATOM 2379 N N . SER A 1 306 ? -18.746 -19.426 11.875 1.00 85.50 306 SER A N 1
ATOM 2380 C CA . SER A 1 306 ? -17.821 -19.634 12.991 1.00 85.50 306 SER A CA 1
ATOM 2381 C C . SER A 1 306 ? -16.387 -19.254 12.609 1.00 85.50 306 SER A C 1
ATOM 2383 O O . SER A 1 306 ? -15.993 -19.324 11.442 1.00 85.50 306 SER A O 1
ATOM 2385 N N . LEU A 1 307 ? -15.577 -18.916 13.617 1.00 82.31 307 LEU A N 1
ATOM 2386 C CA . LEU A 1 307 ? -14.163 -18.585 13.433 1.00 82.31 307 LEU A CA 1
ATOM 2387 C C . LEU A 1 307 ? -13.383 -19.710 12.733 1.00 82.31 307 LEU A C 1
ATOM 2389 O O . LEU A 1 307 ? -12.539 -19.435 11.884 1.00 82.31 307 LEU A O 1
ATOM 2393 N N . ASP A 1 308 ? -13.660 -20.970 13.067 1.00 85.56 308 ASP A N 1
ATOM 2394 C CA . ASP A 1 308 ? -12.948 -22.108 12.477 1.00 85.56 308 ASP A CA 1
ATOM 2395 C C . ASP A 1 308 ? -13.284 -22.279 10.996 1.00 85.56 308 ASP A C 1
ATOM 2397 O O . ASP A 1 308 ? -12.386 -22.478 10.178 1.00 85.56 308 ASP A O 1
ATOM 2401 N N . LYS A 1 309 ? -14.554 -22.080 10.622 1.00 85.69 309 LYS A N 1
ATOM 2402 C CA . LYS A 1 309 ? -14.960 -22.073 9.215 1.00 85.69 309 LYS A CA 1
ATOM 2403 C C . LYS A 1 309 ? -14.323 -20.896 8.469 1.00 85.69 309 LYS A C 1
ATOM 2405 O O . LYS A 1 309 ? -13.818 -21.076 7.365 1.00 85.69 309 LYS A O 1
ATOM 2410 N N . ALA A 1 310 ? -14.277 -19.706 9.072 1.00 81.38 310 ALA A N 1
ATOM 2411 C CA . ALA A 1 310 ? -13.600 -18.549 8.480 1.00 81.38 310 ALA A CA 1
ATOM 2412 C C . ALA A 1 310 ? -12.103 -18.822 8.235 1.00 81.38 310 ALA A C 1
ATOM 2414 O O . ALA A 1 310 ? -11.578 -18.507 7.166 1.00 81.38 310 ALA A O 1
ATOM 2415 N N . LYS A 1 311 ? -11.421 -19.475 9.186 1.00 82.25 311 LYS A N 1
ATOM 2416 C CA . LYS A 1 311 ? -10.022 -19.906 9.026 1.00 82.25 311 LYS A CA 1
ATOM 2417 C C . LYS A 1 311 ? -9.854 -20.919 7.895 1.00 82.25 311 LYS A C 1
ATOM 2419 O O . LYS A 1 311 ? -8.885 -20.813 7.150 1.00 82.25 311 LYS A O 1
ATOM 2424 N N . GLU A 1 312 ? -10.780 -21.863 7.738 1.00 86.25 312 GLU A N 1
ATOM 2425 C CA . GLU A 1 312 ? -10.748 -22.831 6.636 1.00 86.25 312 GLU A CA 1
ATOM 2426 C C . GLU A 1 312 ? -10.852 -22.134 5.270 1.00 86.25 312 GLU A C 1
ATOM 2428 O O . GLU A 1 312 ? -10.038 -22.385 4.381 1.00 86.25 312 GLU A O 1
ATOM 2433 N N . HIS A 1 313 ? -11.803 -21.206 5.111 1.00 82.56 313 HIS A N 1
ATOM 2434 C CA . HIS A 1 313 ? -11.927 -20.405 3.889 1.00 82.56 313 HIS A CA 1
ATOM 2435 C C . HIS A 1 313 ? -10.680 -19.547 3.638 1.00 82.56 313 HIS A C 1
ATOM 2437 O O . HIS A 1 313 ? -10.207 -19.484 2.504 1.00 82.56 313 HIS A O 1
ATOM 2443 N N . ARG A 1 314 ? -10.096 -18.954 4.689 1.00 81.38 314 ARG A N 1
ATOM 2444 C CA . ARG A 1 314 ? -8.829 -18.215 4.589 1.00 81.38 314 ARG A CA 1
ATOM 2445 C C . ARG A 1 314 ? -7.701 -19.104 4.070 1.00 81.38 314 ARG A C 1
ATOM 2447 O O . ARG A 1 314 ? -6.957 -18.675 3.202 1.00 81.38 314 ARG A O 1
ATOM 2454 N N . LEU A 1 315 ? -7.564 -20.334 4.568 1.00 81.75 315 LEU A N 1
ATOM 2455 C CA . LEU A 1 315 ? -6.521 -21.255 4.102 1.00 81.75 315 LEU A CA 1
ATOM 2456 C C . LEU A 1 315 ? -6.703 -21.637 2.627 1.00 81.75 315 LEU A C 1
ATOM 2458 O O . LEU A 1 315 ? -5.716 -21.681 1.897 1.00 81.75 315 LEU A O 1
ATOM 2462 N N . LYS A 1 316 ? -7.945 -21.849 2.172 1.00 84.56 316 LYS A N 1
ATOM 2463 C CA . LYS A 1 316 ? -8.243 -22.104 0.751 1.00 84.56 316 LYS A CA 1
ATOM 2464 C C . LYS A 1 316 ? -7.877 -20.907 -0.132 1.00 84.56 316 LYS A C 1
ATOM 2466 O O . LYS A 1 316 ? -7.205 -21.095 -1.140 1.00 84.56 316 LYS A O 1
ATOM 2471 N N . LEU A 1 317 ? -8.218 -19.690 0.303 1.00 80.25 317 LEU A N 1
ATOM 2472 C CA . LEU A 1 317 ? -7.795 -18.447 -0.351 1.00 80.25 317 LEU A CA 1
ATOM 2473 C C . LEU A 1 317 ? -6.263 -18.343 -0.450 1.00 80.25 317 LEU A C 1
ATOM 2475 O O . LEU A 1 317 ? -5.731 -17.988 -1.500 1.00 80.25 317 LEU A O 1
ATOM 2479 N N . MET A 1 318 ? -5.542 -18.661 0.629 1.00 75.19 318 MET A N 1
ATOM 2480 C CA . MET A 1 318 ? -4.073 -18.616 0.632 1.00 75.19 318 MET A CA 1
ATOM 2481 C C . MET A 1 318 ? -3.464 -19.641 -0.331 1.00 75.19 318 MET A C 1
ATOM 2483 O O . MET A 1 318 ? -2.497 -19.335 -1.027 1.00 75.19 318 MET A O 1
ATOM 2487 N N . GLU A 1 319 ? -4.040 -20.841 -0.408 1.00 77.62 319 GLU A N 1
ATOM 2488 C CA . GLU A 1 319 ? -3.592 -21.873 -1.344 1.00 77.62 319 GLU A CA 1
ATOM 2489 C C . GLU A 1 319 ? -3.815 -21.450 -2.805 1.00 77.62 319 GLU A C 1
ATOM 2491 O O . GLU A 1 319 ? -2.943 -21.650 -3.647 1.00 77.62 319 GLU A O 1
ATOM 2496 N N . GLU A 1 320 ? -4.941 -20.804 -3.112 1.00 75.12 320 GLU A N 1
ATOM 2497 C CA . GLU A 1 320 ? -5.234 -20.287 -4.453 1.00 75.12 320 GLU A CA 1
ATOM 2498 C C . GLU A 1 320 ? -4.271 -19.165 -4.866 1.00 75.12 320 GLU A C 1
ATOM 2500 O O . GLU A 1 320 ? -3.669 -19.230 -5.940 1.00 75.12 320 GLU A O 1
ATOM 2505 N N . ARG A 1 321 ? -4.001 -18.202 -3.972 1.00 74.81 321 ARG A N 1
ATOM 2506 C CA . ARG A 1 321 ? -2.984 -17.153 -4.198 1.00 74.81 321 ARG A CA 1
ATOM 2507 C C . ARG A 1 321 ? -1.594 -17.741 -4.437 1.00 74.81 321 ARG A C 1
ATOM 2509 O O . ARG A 1 321 ? -0.826 -17.234 -5.253 1.00 74.81 321 ARG A O 1
ATOM 2516 N N . LYS A 1 322 ? -1.263 -18.838 -3.752 1.00 70.38 322 LYS A N 1
ATOM 2517 C CA . LYS A 1 322 ? 0.002 -19.554 -3.948 1.00 70.38 322 LYS A CA 1
ATOM 2518 C C . LYS A 1 322 ? 0.069 -20.288 -5.292 1.00 70.38 322 LYS A C 1
ATOM 2520 O O . LYS A 1 322 ? 1.171 -20.432 -5.817 1.00 70.38 322 LYS A O 1
ATOM 2525 N N . LYS A 1 323 ? -1.058 -20.743 -5.845 1.00 65.81 323 LYS A N 1
ATOM 2526 C CA . LYS A 1 323 ? -1.113 -21.366 -7.178 1.00 65.81 323 LYS A CA 1
ATOM 2527 C C . LYS A 1 323 ? -0.937 -20.337 -8.283 1.00 65.81 323 LYS A C 1
ATOM 2529 O O . LYS A 1 323 ? -0.025 -20.496 -9.082 1.00 65.81 323 LYS A O 1
ATOM 2534 N N . HIS A 1 324 ? -1.706 -19.248 -8.255 1.00 56.97 324 HIS A N 1
ATOM 2535 C CA . HIS A 1 324 ? -1.586 -18.191 -9.265 1.00 56.97 324 HIS A CA 1
ATOM 2536 C C . HIS A 1 324 ? -0.188 -17.573 -9.304 1.00 56.97 324 HIS A C 1
ATOM 2538 O O . HIS A 1 324 ? 0.297 -17.241 -10.374 1.00 56.97 324 HIS A O 1
ATOM 2544 N N . LYS A 1 325 ? 0.535 -17.541 -8.176 1.00 55.44 325 LYS A N 1
ATOM 2545 C CA . LYS A 1 325 ? 1.965 -17.185 -8.131 1.00 55.44 325 LYS A CA 1
ATOM 2546 C C . LYS A 1 325 ? 2.843 -17.949 -9.143 1.00 55.44 325 LYS A C 1
ATOM 2548 O O . LYS A 1 325 ? 3.880 -17.424 -9.535 1.00 55.44 325 LYS A O 1
ATOM 2553 N N . GLN A 1 326 ? 2.494 -19.181 -9.515 1.00 46.09 326 GLN A N 1
ATOM 2554 C CA . GLN A 1 326 ? 3.306 -20.013 -10.413 1.00 46.09 326 GLN A CA 1
ATOM 2555 C C . GLN A 1 326 ? 3.128 -19.661 -11.896 1.00 46.09 326 GLN A C 1
ATOM 2557 O O . GLN A 1 326 ? 4.046 -19.922 -12.671 1.00 46.09 326 GLN A O 1
ATOM 2562 N N . ASP A 1 327 ? 2.010 -19.034 -12.268 1.00 46.97 327 ASP A N 1
ATOM 2563 C CA . ASP A 1 327 ? 1.703 -18.643 -13.654 1.00 46.97 327 ASP A CA 1
ATOM 2564 C C . ASP A 1 327 ? 2.353 -17.302 -14.039 1.00 46.97 327 ASP A C 1
ATOM 2566 O O . ASP A 1 327 ? 2.481 -16.957 -15.213 1.00 46.97 327 ASP A O 1
ATOM 2570 N N . TRP A 1 328 ? 2.823 -16.551 -13.041 1.00 44.84 328 TRP A N 1
ATOM 2571 C CA . TRP A 1 328 ? 3.598 -15.334 -13.232 1.00 44.84 328 TRP A CA 1
ATOM 2572 C C . TRP A 1 328 ? 5.036 -15.691 -13.635 1.00 44.84 328 TRP A C 1
ATOM 2574 O O . TRP A 1 328 ? 5.794 -16.247 -12.838 1.00 44.84 328 TRP A O 1
ATOM 2584 N N . ASN A 1 329 ? 5.452 -15.301 -14.848 1.00 39.06 329 ASN A N 1
ATOM 2585 C CA . ASN A 1 329 ? 6.812 -15.511 -15.379 1.00 39.06 329 ASN A CA 1
ATOM 2586 C C . ASN A 1 329 ? 7.937 -14.941 -14.488 1.00 39.06 329 ASN A C 1
ATOM 2588 O O . ASN A 1 329 ? 9.110 -15.265 -14.671 1.00 39.06 329 ASN A O 1
ATOM 2592 N N . VAL 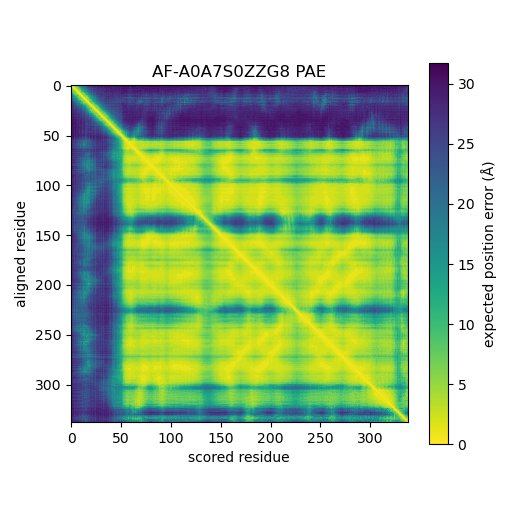A 1 330 ? 7.604 -14.143 -13.470 1.00 46.12 330 VAL A N 1
ATOM 2593 C CA . VAL A 1 330 ? 8.554 -13.665 -12.469 1.00 46.12 330 VAL A CA 1
ATOM 2594 C C . VAL A 1 330 ? 8.516 -14.574 -11.239 1.00 46.12 330 VAL A C 1
ATOM 2596 O O . VAL A 1 330 ? 7.828 -14.295 -10.256 1.00 46.12 330 VAL A O 1
ATOM 2599 N N . ARG A 1 331 ? 9.335 -15.634 -11.256 1.00 46.59 331 ARG A N 1
ATOM 2600 C CA . ARG A 1 331 ? 9.501 -16.644 -10.179 1.00 46.59 331 ARG A CA 1
ATOM 2601 C C . ARG A 1 331 ? 9.804 -16.080 -8.770 1.00 46.59 331 ARG A C 1
ATOM 2603 O O . ARG A 1 331 ? 9.889 -16.842 -7.808 1.00 46.59 331 ARG A O 1
ATOM 2610 N N . GLU A 1 332 ? 9.968 -14.765 -8.617 1.00 51.84 332 GLU A N 1
ATOM 2611 C CA . GLU A 1 332 ? 10.3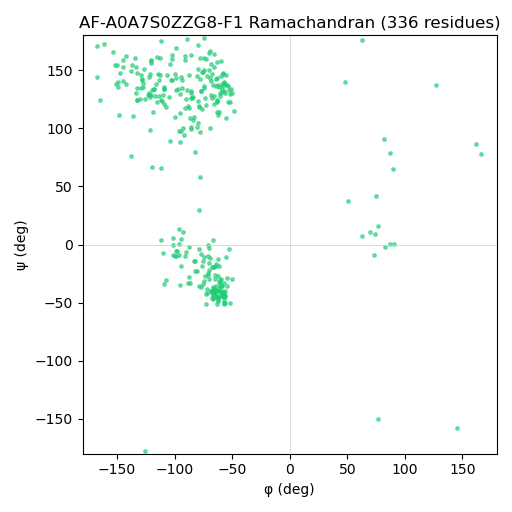56 -14.083 -7.378 1.00 51.84 332 GLU A CA 1
ATOM 2612 C C . GLU A 1 332 ? 9.259 -13.238 -6.702 1.00 51.84 332 GLU A C 1
ATOM 2614 O O . GLU A 1 332 ? 9.497 -12.738 -5.599 1.00 51.84 332 GLU A O 1
ATOM 2619 N N . ILE A 1 333 ? 8.088 -13.035 -7.317 1.00 54.94 333 ILE A N 1
ATOM 2620 C CA . ILE A 1 333 ? 7.037 -12.162 -6.762 1.00 54.94 333 ILE A CA 1
ATOM 2621 C C . ILE A 1 333 ? 5.982 -13.010 -6.043 1.00 54.94 333 ILE A C 1
ATOM 2623 O O . ILE A 1 333 ? 5.547 -14.043 -6.536 1.00 54.94 333 ILE A O 1
ATOM 2627 N N . SER A 1 334 ? 5.594 -12.611 -4.836 1.00 64.38 334 SER A N 1
ATOM 2628 C CA . SER A 1 334 ? 4.457 -13.181 -4.101 1.00 64.38 334 SER A CA 1
ATOM 2629 C C . SER A 1 334 ? 3.255 -12.241 -4.190 1.00 64.38 334 SER A C 1
ATOM 2631 O O . SER A 1 334 ? 3.404 -11.066 -4.511 1.00 64.38 334 SER A O 1
ATOM 2633 N N . LEU A 1 335 ? 2.065 -12.741 -3.882 1.00 54.75 335 LEU A N 1
ATOM 2634 C CA . LEU A 1 335 ? 0.893 -11.893 -3.677 1.00 54.75 335 LEU A CA 1
ATOM 2635 C C . LEU A 1 335 ? 0.775 -11.584 -2.187 1.00 54.75 335 LEU A C 1
ATOM 2637 O O . LEU A 1 335 ? 1.062 -12.452 -1.358 1.00 54.75 335 LEU A O 1
ATOM 2641 N N . CYS A 1 336 ? 0.386 -10.358 -1.838 1.00 54.47 336 CYS A N 1
ATOM 2642 C CA . CYS A 1 336 ? 0.166 -10.016 -0.438 1.00 54.47 336 CYS A CA 1
ATOM 2643 C C . CYS A 1 336 ? -0.946 -10.879 0.170 1.00 54.47 336 CYS A C 1
ATOM 2645 O O . CYS A 1 336 ? -2.013 -11.078 -0.420 1.00 54.47 336 CYS A O 1
ATOM 2647 N N . GLU A 1 337 ? -0.685 -11.371 1.378 1.00 54.16 337 GLU A N 1
ATOM 2648 C CA . GLU A 1 337 ? -1.663 -12.049 2.216 1.00 54.16 337 GLU A CA 1
ATOM 2649 C C . GLU A 1 337 ? -2.391 -10.988 3.056 1.00 54.16 337 GLU A C 1
ATOM 2651 O O . GLU A 1 337 ? -1.769 -10.263 3.848 1.00 54.16 337 GLU A O 1
ATOM 2656 N N . HIS A 1 338 ? -3.708 -10.873 2.893 1.00 50.31 338 HIS A N 1
ATOM 2657 C CA . HIS A 1 338 ? -4.566 -10.083 3.775 1.00 50.31 338 HIS A CA 1
ATOM 2658 C C . HIS A 1 338 ? -5.540 -10.985 4.513 1.00 50.31 338 HIS A C 1
ATOM 2660 O O . HIS A 1 338 ? -6.078 -11.926 3.881 1.00 50.31 338 HIS A O 1
#

Sequence (338 aa):
GVGCSRKNPEHFAEYAHPLAKLRTLPAGHPHRVEAGAEAPKEFLAAAPESTSDGPKADMWGRPYESSVYQWLPAEVTVLSDGSCKFDSYINNLPREQHTLYGALESLLSLSIPHLEVAWSYGKTIEFYDGNDEVLCDMDEDLREYLPQKVSLRGKQLQVIVKIADFELAPGATHEGVWHVEGMSHENIVASALHVLRKDSSLQGGDLRFKRAFFQDEAAHIFMSIAQCRPPACEKLIETGLLPVGSVSLPAGRSLAFPNSHVHKLSKITNTGSEPAKRRIVVFWLVNPEIRIPSTQDVPPQQSVMSLDKAKEHRLKLMEERKKHKQDWNVREISLCEH

Nearest PDB structures (foldseek):
  6lnh-assembly1_D  TM=7.578E-01  e=7.322E-04  Bacillus thuringiensis
  6lnh-assembly1_A  TM=7.149E-01  e=3.349E-04  Bacillus thuringiensis
  8w8h-assembly1_A  TM=5.182E-01  e=5.756E-04  Bacillus licheniformis
  8w8h-assembly1_D  TM=5.173E-01  e=6.492E-04  Bacillus licheniformis
  3kt4-assembly1_A  TM=4.822E-01  e=3.295E-03  Saccharomyces cerevisiae

InterPro domains:
  IPR019406 Aprataxin and PNK-like factor, PBZ domain [PF10283] (1-18)
  IPR025340 Protein of unknown function DUF4246 [PTHR33119] (56-303)
  IPR049192 Domain of unknown function DUF4246, C-terminal [PF14033] (64-121)
  IPR049192 Domain of unknown function DUF4246, C-terminal [PF14033] (152-303)

Secondary structure (DSSP, 8-state):
--------S-TTGGG--B-------------------PPPS----PPPP--TTS-SB-TTSPBPP--S----PEEEEE-TTS-EEESSPPTTS-TT-HHHHHHHHHHHHHHHHHHHHHHHHHHH--B--S-GGGGGGS-SSPP---------TT-EEEEEEEEEEEEE-TT-EE-PPPEESS-GGGTEEEEEEEEEEE-TTEEE-PEEEEEEPBHHHHHHHHHHS-SS--HHHHHHHHHTEEEEEEE---TTBEEEEETTSEEEEPPEEE-SSS-EEEEEEEEEEE-TT-----TTTS---TTTS-HHHHHHHHHHHHHHHHHHTTTSS-TTPEEPP-